Protein AF-A0A6J4CW86-F1 (afdb_monomer_lite)

pLDDT: mean 91.75, std 9.08, range [59.47, 98.69]

Sequence (230 aa):
MMAVFFLHNIPKWLTFYASFLNTRAIFRHWISWDAMSAPMGKTLQPAHYGILFYSKGELKGRFKEIRYPHKKDRKGTLLKDYGGKKQMLHPFGPLCSDVWSDIHRIRHAKKRDKHPCQLPPHLLERLILMSMEEGEVILDPFLGTGTTAIAAKRLQRNFIGFEKDWHYCQIAREKVDTEKFISKLGNVYVSFYLHEVITLREYDWPNLKDFFEIPQIIKDIDTQKIRLRG

Structure (mmCIF, N/CA/C/O backbone):
data_AF-A0A6J4CW86-F1
#
_entry.id   AF-A0A6J4CW86-F1
#
loop_
_atom_site.group_PDB
_atom_site.id
_atom_site.type_symbol
_atom_site.label_atom_id
_atom_site.label_alt_id
_atom_site.label_comp_id
_atom_site.label_asym_id
_atom_site.label_entity_id
_atom_site.label_seq_id
_atom_site.pdbx_PDB_ins_code
_atom_site.Cartn_x
_atom_site.Cartn_y
_atom_site.Cartn_z
_atom_site.occupancy
_atom_site.B_iso_or_equiv
_atom_site.auth_seq_id
_atom_site.auth_comp_id
_atom_site.auth_asym_id
_atom_site.auth_atom_id
_atom_site.pdbx_PDB_model_num
ATOM 1 N N . MET A 1 1 ? -4.212 10.040 -22.694 1.00 61.69 1 MET A N 1
ATOM 2 C CA . MET A 1 1 ? -4.620 8.895 -21.849 1.00 61.69 1 MET A CA 1
ATOM 3 C C . MET A 1 1 ? -3.952 9.045 -20.489 1.00 61.69 1 MET A C 1
ATOM 5 O O . MET A 1 1 ? -2.751 9.284 -20.454 1.00 61.69 1 MET A O 1
ATOM 9 N N . MET A 1 2 ? -4.728 9.008 -19.405 1.00 82.75 2 MET A N 1
ATOM 10 C CA . MET A 1 2 ? -4.226 9.183 -18.038 1.00 82.75 2 MET A CA 1
ATOM 11 C C . MET A 1 2 ? -3.738 7.840 -17.491 1.00 82.75 2 MET A C 1
ATOM 13 O O . MET A 1 2 ? -4.492 6.872 -17.525 1.00 82.75 2 MET A O 1
ATOM 17 N N . ALA A 1 3 ? -2.506 7.793 -16.986 1.00 90.00 3 ALA A N 1
ATOM 18 C CA . ALA A 1 3 ? -1.904 6.593 -16.404 1.00 90.00 3 ALA A CA 1
ATOM 19 C C . ALA A 1 3 ? -1.069 6.961 -15.174 1.00 90.00 3 ALA A C 1
ATOM 21 O O . ALA A 1 3 ? -0.468 8.035 -15.138 1.00 90.00 3 ALA A O 1
ATOM 22 N N . VAL A 1 4 ? -1.021 6.066 -14.191 1.00 94.31 4 VAL A N 1
ATOM 23 C CA . VAL A 1 4 ? -0.160 6.168 -13.006 1.00 94.31 4 VAL A CA 1
ATOM 24 C C . VAL A 1 4 ? 0.957 5.138 -13.100 1.00 94.31 4 VAL A C 1
ATOM 26 O O . VAL A 1 4 ? 0.781 4.079 -13.697 1.00 94.31 4 VAL A O 1
ATOM 29 N N . PHE A 1 5 ? 2.115 5.462 -12.541 1.00 93.06 5 PHE A N 1
ATOM 30 C CA . PHE A 1 5 ? 3.290 4.603 -12.583 1.00 93.06 5 PHE A CA 1
ATOM 31 C C . PHE A 1 5 ? 3.998 4.613 -11.233 1.00 93.06 5 PHE A C 1
ATOM 33 O O . PHE A 1 5 ? 4.217 5.682 -10.657 1.00 93.06 5 PHE A O 1
ATOM 40 N N . PHE A 1 6 ? 4.384 3.426 -10.770 1.00 97.56 6 PHE A N 1
ATOM 41 C CA . PHE A 1 6 ? 5.156 3.233 -9.550 1.00 97.56 6 PHE A CA 1
ATOM 42 C C . PHE A 1 6 ? 6.471 2.522 -9.866 1.00 97.56 6 PHE A C 1
ATOM 44 O O . PHE A 1 6 ? 6.471 1.504 -10.554 1.00 97.56 6 PHE A O 1
ATOM 51 N N . LEU A 1 7 ? 7.587 3.034 -9.343 1.00 97.62 7 LEU A N 1
ATOM 52 C CA . LEU A 1 7 ? 8.909 2.425 -9.504 1.00 97.62 7 LEU A CA 1
ATOM 53 C C . LEU A 1 7 ? 9.572 2.212 -8.147 1.00 97.62 7 LEU A C 1
ATOM 55 O O . LEU A 1 7 ? 9.961 3.174 -7.488 1.00 97.62 7 LEU A O 1
ATOM 59 N N . HIS A 1 8 ? 9.738 0.952 -7.759 1.00 96.06 8 HIS A N 1
ATOM 60 C CA . HIS A 1 8 ? 10.379 0.557 -6.509 1.00 96.06 8 HIS A CA 1
ATOM 61 C C . HIS A 1 8 ? 11.867 0.242 -6.719 1.00 96.06 8 HIS A C 1
ATOM 63 O O . HIS A 1 8 ? 12.213 -0.615 -7.533 1.00 96.06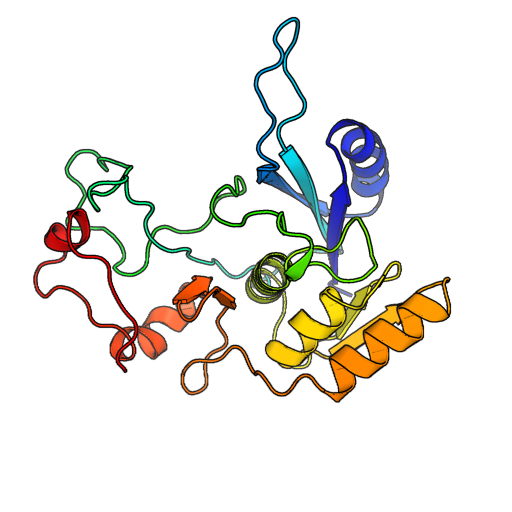 8 HIS A O 1
ATOM 69 N N . ASN A 1 9 ? 12.759 0.908 -5.979 1.00 95.25 9 ASN A N 1
ATOM 70 C CA . ASN A 1 9 ? 14.192 0.590 -5.968 1.00 95.25 9 ASN A CA 1
ATOM 71 C C . ASN A 1 9 ? 14.898 1.215 -4.749 1.00 95.25 9 ASN A C 1
ATOM 73 O O . ASN A 1 9 ? 14.296 1.948 -3.965 1.00 95.25 9 ASN A O 1
ATOM 77 N N . ILE A 1 10 ? 16.192 0.946 -4.572 1.00 93.69 10 ILE A N 1
ATOM 78 C CA . ILE A 1 10 ? 17.005 1.688 -3.603 1.00 93.69 10 ILE A CA 1
ATOM 79 C C . ILE A 1 10 ? 17.194 3.144 -4.065 1.00 93.69 10 ILE A C 1
ATOM 81 O O . ILE A 1 10 ? 17.323 3.386 -5.271 1.00 93.69 10 ILE A O 1
ATOM 85 N N . PRO A 1 11 ? 17.294 4.116 -3.135 1.00 94.38 11 PRO A N 1
ATOM 86 C CA . PRO A 1 11 ? 17.375 5.538 -3.474 1.00 94.38 11 PRO A CA 1
ATOM 87 C C . PRO A 1 11 ? 18.457 5.887 -4.497 1.00 94.38 11 PRO A C 1
ATOM 89 O O . PRO A 1 11 ? 18.210 6.685 -5.394 1.00 94.38 11 PRO A O 1
ATOM 92 N N . LYS A 1 12 ? 19.621 5.222 -4.424 1.00 93.38 12 LYS A N 1
ATOM 93 C CA . LYS A 1 12 ? 20.728 5.413 -5.371 1.00 93.38 12 LYS A CA 1
ATOM 94 C C . LYS A 1 12 ? 20.296 5.264 -6.831 1.00 93.38 12 LYS A C 1
ATOM 96 O O . LYS A 1 12 ? 20.750 6.039 -7.653 1.00 93.38 12 LYS A O 1
ATOM 101 N N . TRP A 1 13 ? 19.476 4.268 -7.168 1.00 96.38 13 TRP A N 1
ATOM 102 C CA . TRP A 1 13 ? 19.045 4.049 -8.554 1.00 96.38 13 TRP A CA 1
ATOM 103 C C . TRP A 1 13 ? 17.851 4.920 -8.928 1.00 96.38 13 TRP A C 1
ATOM 105 O O . TRP A 1 13 ? 17.734 5.363 -10.069 1.00 96.38 13 TRP A O 1
ATOM 115 N N . LEU A 1 14 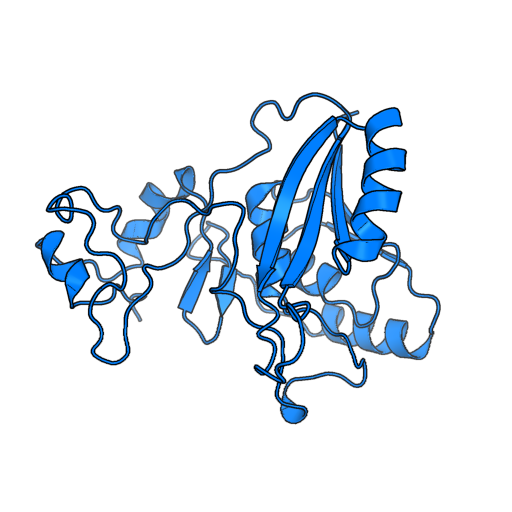? 16.989 5.216 -7.956 1.00 97.50 14 LEU A N 1
ATOM 116 C CA . LEU A 1 14 ? 15.830 6.074 -8.172 1.00 97.50 14 LEU A CA 1
ATOM 117 C C . LEU A 1 14 ? 16.208 7.495 -8.574 1.00 97.50 14 LEU A C 1
ATOM 119 O O . LEU A 1 14 ? 15.453 8.097 -9.322 1.00 97.50 14 LEU A O 1
ATOM 123 N N . THR A 1 15 ? 17.362 8.026 -8.161 1.00 97.12 15 THR A N 1
ATOM 124 C CA . THR A 1 15 ? 17.815 9.346 -8.635 1.00 97.12 15 THR A CA 1
ATOM 125 C C . THR A 1 15 ? 18.024 9.368 -10.152 1.00 97.12 15 THR A C 1
ATOM 127 O O . THR A 1 15 ? 17.577 10.300 -10.822 1.00 97.12 15 THR A O 1
ATOM 130 N N . PHE A 1 16 ? 18.622 8.315 -10.719 1.00 97.31 16 PHE A N 1
ATOM 131 C CA . PHE A 1 16 ? 18.805 8.182 -12.167 1.00 97.31 16 PHE A CA 1
ATOM 132 C C . PHE A 1 16 ? 17.463 8.027 -12.886 1.00 97.31 16 PHE A C 1
ATOM 134 O O . PHE A 1 16 ? 17.198 8.714 -13.874 1.00 97.31 16 PHE A O 1
ATOM 141 N N . TYR A 1 17 ? 16.590 7.159 -12.370 1.00 97.50 17 TYR A N 1
ATOM 142 C CA . TYR A 1 17 ? 15.285 6.931 -12.985 1.00 97.50 17 TYR A CA 1
ATOM 143 C C . TYR A 1 17 ? 14.360 8.144 -12.876 1.00 97.50 17 TYR A C 1
ATOM 145 O O . TYR A 1 17 ? 13.672 8.455 -13.842 1.00 97.50 17 TYR A O 1
ATOM 153 N N . ALA A 1 18 ? 14.371 8.864 -11.754 1.00 97.75 18 ALA A N 1
ATOM 154 C CA . ALA A 1 18 ? 13.605 10.094 -11.579 1.00 97.75 18 ALA A CA 1
ATOM 155 C C . ALA A 1 18 ? 14.043 11.166 -12.585 1.00 97.75 18 ALA A C 1
ATOM 157 O O . ALA A 1 18 ? 13.192 11.773 -13.228 1.00 97.75 18 ALA A O 1
ATOM 158 N N . SER A 1 19 ? 15.356 11.340 -12.792 1.00 97.62 19 SER A N 1
ATOM 159 C CA . SER A 1 19 ? 15.887 12.261 -13.808 1.00 97.62 19 SER A CA 1
ATOM 160 C C . SER A 1 19 ? 15.336 11.944 -15.203 1.00 97.62 19 SER A C 1
ATOM 162 O O . SER A 1 19 ? 14.807 12.819 -15.890 1.00 97.62 19 SER A O 1
ATOM 164 N N . PHE A 1 20 ? 15.346 10.665 -15.586 1.00 96.94 20 PHE A N 1
ATOM 165 C CA . PHE A 1 20 ? 14.758 10.223 -16.848 1.00 96.94 20 PHE A CA 1
ATOM 166 C C . PHE A 1 20 ? 13.235 10.437 -16.902 1.00 96.94 20 PHE A C 1
ATOM 168 O O . PHE A 1 20 ? 12.718 10.960 -17.891 1.00 96.94 20 PHE A O 1
ATOM 175 N N . LEU A 1 21 ? 12.501 10.059 -15.852 1.00 96.69 21 LEU A N 1
ATOM 176 C CA . LEU A 1 21 ? 11.037 10.142 -15.805 1.00 96.69 21 LEU A CA 1
ATOM 177 C C . LEU A 1 21 ? 10.521 11.582 -15.790 1.00 96.69 21 LEU A C 1
ATOM 179 O O . LEU A 1 21 ? 9.491 11.844 -16.407 1.00 96.69 21 LEU A O 1
ATOM 183 N N . ASN A 1 22 ? 11.253 12.520 -15.185 1.00 97.00 22 ASN A N 1
ATOM 184 C CA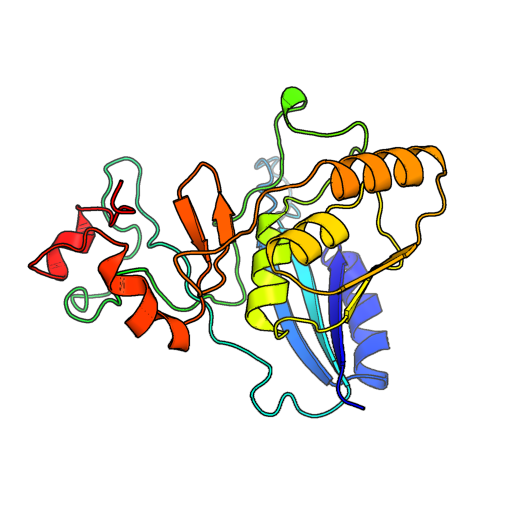 . ASN A 1 22 ? 10.906 13.946 -15.166 1.00 97.00 22 ASN A CA 1
ATOM 185 C C . ASN A 1 22 ? 10.773 14.549 -16.573 1.00 97.00 22 ASN A C 1
ATOM 187 O O . ASN A 1 22 ? 10.057 15.525 -16.759 1.00 97.00 22 ASN A O 1
ATOM 191 N N . THR A 1 23 ? 11.416 13.950 -17.578 1.00 96.62 23 THR A N 1
ATOM 192 C CA . THR A 1 23 ? 11.301 14.385 -18.983 1.00 96.62 23 THR A CA 1
ATOM 193 C C . THR A 1 23 ? 10.077 13.811 -19.713 1.00 96.62 23 THR A C 1
ATOM 195 O O . THR A 1 23 ? 9.821 14.169 -20.859 1.00 96.62 23 THR A O 1
ATOM 198 N N . ARG A 1 24 ? 9.341 12.874 -19.098 1.00 95.50 24 ARG A N 1
ATOM 199 C CA . ARG A 1 24 ? 8.322 12.032 -19.766 1.00 95.50 24 ARG A CA 1
ATOM 200 C C . ARG A 1 24 ? 6.995 11.928 -19.014 1.00 95.50 24 ARG A C 1
ATOM 202 O O . ARG A 1 24 ? 5.997 11.500 -19.600 1.00 95.50 24 ARG A O 1
ATOM 209 N N . ALA A 1 25 ? 6.985 12.248 -17.726 1.00 96.12 25 ALA A N 1
ATOM 210 C CA . ALA A 1 25 ? 5.841 12.117 -16.840 1.00 96.12 25 ALA A CA 1
ATOM 211 C C . ALA A 1 25 ? 5.906 13.159 -15.715 1.00 96.12 25 ALA A C 1
ATOM 213 O O . ALA A 1 25 ? 6.949 13.747 -15.441 1.00 96.12 25 ALA A O 1
ATOM 214 N N . ILE A 1 26 ? 4.775 13.362 -15.046 1.00 96.12 26 ILE A N 1
ATOM 215 C CA . ILE A 1 26 ? 4.633 14.321 -13.953 1.00 96.12 26 ILE A CA 1
ATOM 216 C C . ILE A 1 26 ? 4.967 13.607 -12.646 1.00 96.12 26 ILE A C 1
ATOM 218 O O . ILE A 1 26 ? 4.310 12.623 -12.295 1.00 96.12 26 ILE A O 1
ATOM 222 N N . PHE A 1 27 ? 5.990 14.090 -11.941 1.00 96.56 27 PHE A N 1
ATOM 223 C CA . PHE A 1 27 ? 6.333 13.614 -10.603 1.00 96.56 27 PHE A CA 1
ATOM 224 C C . PHE A 1 27 ? 5.195 13.918 -9.627 1.00 96.56 27 PHE A C 1
ATOM 226 O O . PHE A 1 27 ? 4.638 15.017 -9.643 1.00 96.56 27 PHE A O 1
ATOM 233 N N . ARG A 1 28 ? 4.850 12.946 -8.778 1.00 95.75 28 ARG A N 1
ATOM 234 C CA . ARG A 1 28 ? 3.809 13.099 -7.754 1.00 95.75 28 ARG A CA 1
ATOM 235 C C . ARG A 1 28 ? 4.399 12.973 -6.361 1.00 95.75 28 ARG A C 1
ATOM 237 O O . ARG A 1 28 ? 4.355 13.934 -5.605 1.00 95.75 28 ARG A O 1
ATOM 244 N N . HIS A 1 29 ? 4.982 11.820 -6.045 1.00 96.88 29 HIS A N 1
ATOM 245 C CA . HIS A 1 29 ? 5.556 11.567 -4.726 1.00 96.88 29 HIS A CA 1
ATOM 246 C C . HIS A 1 29 ? 6.802 10.689 -4.807 1.00 96.88 29 HIS A C 1
ATOM 248 O O . HIS A 1 29 ? 6.932 9.833 -5.685 1.00 96.88 29 HIS A O 1
ATOM 254 N N . TRP A 1 30 ? 7.690 10.868 -3.834 1.00 98.00 30 TRP A N 1
ATOM 255 C CA . TRP A 1 30 ? 8.735 9.908 -3.512 1.00 98.00 30 TRP A CA 1
ATOM 256 C C . TRP A 1 30 ? 8.353 9.244 -2.198 1.00 98.00 30 TRP A C 1
ATOM 258 O O . TRP A 1 30 ? 8.527 9.824 -1.131 1.00 98.00 30 TRP A O 1
ATOM 268 N N . ILE A 1 31 ? 7.842 8.020 -2.266 1.00 98.19 31 ILE A N 1
ATOM 269 C CA . ILE A 1 31 ? 7.434 7.293 -1.068 1.00 98.19 31 ILE A CA 1
ATOM 270 C C . ILE A 1 31 ? 8.659 6.585 -0.488 1.00 98.19 31 ILE A C 1
ATOM 272 O O . ILE A 1 31 ? 9.285 5.772 -1.164 1.00 98.19 31 ILE A O 1
ATOM 276 N N . SER A 1 32 ? 9.007 6.882 0.758 1.00 97.19 32 SER A N 1
ATOM 277 C CA . SER A 1 32 ? 10.048 6.188 1.514 1.00 97.19 32 SER A CA 1
ATOM 278 C C . SER A 1 32 ? 9.444 4.999 2.255 1.00 97.19 32 SER A C 1
ATOM 280 O O . SER A 1 32 ? 8.597 5.172 3.129 1.00 97.19 32 SER A O 1
ATOM 282 N N . TRP A 1 33 ? 9.873 3.787 1.909 1.00 96.31 33 TRP A N 1
ATOM 283 C CA . TRP A 1 33 ? 9.409 2.550 2.527 1.00 96.31 33 TRP A CA 1
ATOM 284 C C . TRP A 1 33 ? 10.510 1.918 3.379 1.00 96.31 33 TRP A C 1
ATOM 286 O O . TRP A 1 33 ? 11.537 1.460 2.867 1.00 96.31 33 TRP A O 1
ATOM 296 N N . ASP A 1 34 ? 10.285 1.898 4.691 1.00 92.38 34 ASP A N 1
ATOM 297 C CA . ASP A 1 34 ? 11.247 1.426 5.680 1.00 92.38 34 ASP A CA 1
ATOM 298 C C . ASP A 1 34 ? 11.627 -0.046 5.454 1.00 92.38 34 ASP A C 1
ATOM 300 O O . ASP A 1 34 ? 10.805 -0.968 5.452 1.00 92.38 34 ASP A O 1
ATOM 304 N N . ALA A 1 35 ? 12.926 -0.263 5.281 1.00 83.19 35 ALA A N 1
ATOM 305 C CA . ALA A 1 35 ? 13.528 -1.569 5.098 1.00 83.19 35 ALA A CA 1
ATOM 306 C C . ALA A 1 35 ? 14.080 -2.128 6.420 1.00 83.19 35 ALA A C 1
ATOM 308 O O . ALA A 1 35 ? 14.385 -3.328 6.465 1.00 83.19 35 ALA A O 1
ATOM 309 N N . MET A 1 36 ? 14.167 -1.306 7.477 1.00 71.69 36 MET A N 1
ATOM 310 C CA . MET A 1 36 ? 14.771 -1.594 8.779 1.00 71.69 36 MET A CA 1
ATOM 311 C C . MET A 1 36 ? 16.189 -2.173 8.643 1.00 71.69 36 MET A C 1
ATOM 313 O O . MET A 1 36 ? 16.372 -3.395 8.596 1.00 71.69 36 MET A O 1
ATOM 317 N N . SER A 1 37 ? 17.199 -1.304 8.580 1.00 68.88 37 SER A N 1
ATOM 318 C CA . SER A 1 37 ? 18.619 -1.687 8.600 1.00 68.88 37 SER A CA 1
ATOM 319 C C . SER A 1 37 ? 19.148 -1.841 10.029 1.00 68.88 37 SER A C 1
ATOM 321 O O . SER A 1 37 ? 18.806 -1.047 10.904 1.00 68.88 37 SER A O 1
ATOM 323 N N . ALA A 1 38 ? 20.032 -2.816 10.264 1.00 66.81 38 ALA A N 1
ATOM 324 C CA . ALA A 1 38 ? 20.768 -2.903 11.524 1.00 66.81 38 ALA A CA 1
ATOM 325 C C . ALA A 1 38 ? 21.790 -1.749 11.631 1.00 66.81 38 ALA A C 1
ATOM 327 O O . ALA A 1 38 ? 22.435 -1.416 10.631 1.00 66.81 38 ALA A O 1
ATOM 328 N N . PRO A 1 39 ? 21.971 -1.136 12.813 1.00 69.44 39 PRO A N 1
ATOM 329 C CA . PRO A 1 39 ? 22.950 -0.071 12.996 1.00 69.44 39 PRO A CA 1
ATOM 330 C C . PRO A 1 39 ? 24.368 -0.663 13.034 1.00 69.44 39 PRO A C 1
ATOM 332 O O . PRO A 1 39 ? 24.843 -1.095 14.077 1.00 69.44 39 PRO A O 1
ATOM 335 N N . MET A 1 40 ? 25.051 -0.701 11.887 1.00 75.31 40 MET A N 1
ATOM 336 C CA . MET A 1 40 ? 26.414 -1.257 11.764 1.00 75.31 40 MET A CA 1
ATOM 337 C C . MET A 1 40 ? 27.534 -0.209 11.951 1.00 75.31 40 MET A C 1
ATOM 339 O O . MET A 1 40 ? 28.715 -0.540 11.860 1.00 75.31 40 MET A O 1
ATOM 343 N N . GLY A 1 41 ? 27.179 1.053 12.227 1.00 74.88 41 GLY A N 1
ATOM 344 C CA . GLY A 1 41 ? 28.120 2.164 12.415 1.00 74.88 41 GLY A CA 1
ATOM 345 C C . GLY A 1 41 ? 28.799 2.645 11.122 1.00 74.88 41 GLY A C 1
ATOM 346 O O . GLY A 1 41 ? 28.447 2.230 10.017 1.00 74.88 41 GLY A O 1
ATOM 347 N N . LYS A 1 42 ? 29.786 3.540 11.273 1.00 79.00 42 LYS A N 1
ATOM 348 C CA . LYS A 1 42 ? 30.687 4.098 10.234 1.00 79.00 42 LYS A CA 1
ATOM 349 C C . LYS A 1 42 ? 30.084 5.075 9.212 1.00 79.00 42 LYS A C 1
ATOM 351 O O . LYS A 1 42 ? 30.806 5.947 8.746 1.00 79.00 42 LYS A O 1
ATOM 356 N N . THR A 1 43 ? 28.805 4.963 8.862 1.00 83.44 43 THR A N 1
ATOM 357 C CA . THR A 1 43 ? 28.093 5.910 7.979 1.00 83.44 43 THR A CA 1
ATOM 358 C C . THR A 1 43 ? 26.573 5.746 8.111 1.00 83.44 43 THR A C 1
ATOM 360 O O . THR A 1 43 ? 26.106 4.798 8.752 1.00 83.44 43 THR A O 1
ATOM 363 N N . LEU A 1 44 ? 25.795 6.644 7.493 1.00 82.94 44 LEU A N 1
ATOM 364 C CA . LEU A 1 44 ? 24.352 6.469 7.324 1.00 82.94 44 LEU A CA 1
ATOM 365 C C . LEU A 1 44 ? 24.087 5.243 6.444 1.00 82.94 44 LEU A C 1
ATOM 367 O O . LEU A 1 44 ? 24.412 5.219 5.258 1.00 82.94 44 LEU A O 1
ATOM 371 N N . GLN A 1 45 ? 23.495 4.213 7.040 1.00 81.94 45 GLN A N 1
ATOM 372 C CA . GLN A 1 45 ? 23.159 2.983 6.334 1.00 81.94 45 GLN A CA 1
ATOM 373 C C . GLN A 1 45 ? 21.870 3.172 5.519 1.00 81.94 45 GLN A C 1
ATOM 375 O O . GLN A 1 45 ? 20.917 3.775 6.025 1.00 81.94 45 GLN A O 1
ATOM 380 N N . PRO A 1 46 ? 21.785 2.641 4.284 1.00 82.12 46 PRO A N 1
ATOM 381 C CA . PRO A 1 46 ? 20.532 2.600 3.541 1.00 82.12 46 PRO A CA 1
ATOM 382 C C . PRO A 1 46 ? 19.460 1.829 4.323 1.00 82.12 46 PRO A C 1
ATOM 384 O O . PRO A 1 46 ? 19.499 0.603 4.428 1.00 82.12 46 PRO A O 1
ATOM 387 N N . ALA A 1 47 ? 18.501 2.567 4.877 1.00 88.19 47 ALA A N 1
ATOM 388 C CA . ALA A 1 47 ? 17.465 2.032 5.758 1.00 88.19 47 ALA A CA 1
ATOM 389 C C . ALA A 1 47 ? 16.088 1.913 5.088 1.00 88.19 47 ALA A C 1
ATOM 391 O O . ALA A 1 47 ? 15.149 1.446 5.721 1.00 88.19 47 ALA A O 1
ATOM 392 N N . HIS A 1 48 ? 15.945 2.317 3.824 1.00 92.81 48 HIS A N 1
ATOM 393 C CA . HIS A 1 48 ? 14.668 2.316 3.111 1.00 92.81 48 HIS A CA 1
ATOM 394 C C . HIS A 1 48 ? 14.844 2.035 1.614 1.00 92.81 48 HIS A C 1
ATOM 396 O O . HIS A 1 48 ? 15.916 2.251 1.041 1.00 92.81 48 HIS A O 1
ATOM 402 N N . TYR A 1 49 ? 13.763 1.582 0.987 1.00 94.69 49 TYR A N 1
ATOM 403 C CA . TYR A 1 49 ? 13.573 1.675 -0.459 1.00 94.69 49 TYR A CA 1
ATOM 404 C C . TYR A 1 49 ? 12.751 2.920 -0.768 1.00 94.69 49 TYR A C 1
ATOM 406 O O . TYR A 1 49 ? 11.983 3.385 0.072 1.00 94.69 49 TYR A O 1
ATOM 414 N N . GLY A 1 50 ? 12.893 3.451 -1.975 1.00 96.75 50 GLY A N 1
ATOM 415 C CA . GLY A 1 50 ? 11.938 4.418 -2.491 1.00 96.75 50 GLY A CA 1
ATOM 416 C C . GLY A 1 50 ? 10.932 3.750 -3.425 1.00 96.75 50 GLY A C 1
ATOM 417 O O . GLY A 1 50 ? 11.226 2.737 -4.067 1.00 96.75 50 GLY A O 1
ATOM 418 N N . ILE A 1 51 ? 9.753 4.349 -3.516 1.00 98.19 51 ILE A N 1
ATOM 419 C CA . ILE A 1 51 ? 8.763 4.084 -4.552 1.00 98.19 51 ILE A CA 1
ATOM 420 C C . ILE A 1 51 ? 8.454 5.431 -5.196 1.00 98.19 51 ILE A C 1
ATOM 422 O O . ILE A 1 51 ? 7.804 6.288 -4.596 1.00 98.19 51 ILE A O 1
ATOM 426 N N . LEU A 1 52 ? 8.959 5.642 -6.408 1.00 98.44 52 LEU A N 1
ATOM 427 C CA . LEU A 1 52 ? 8.610 6.823 -7.188 1.00 98.44 52 LEU A CA 1
ATOM 428 C C . LEU A 1 52 ? 7.182 6.680 -7.689 1.00 98.44 52 LEU A C 1
ATOM 430 O O . LEU A 1 52 ? 6.857 5.661 -8.291 1.00 98.44 52 LEU A O 1
ATOM 434 N N . PHE A 1 53 ? 6.368 7.709 -7.495 1.00 97.62 53 PHE A N 1
ATOM 435 C CA . PHE A 1 53 ? 5.021 7.799 -8.032 1.00 97.62 53 PHE A CA 1
ATOM 436 C C . PHE A 1 53 ? 4.962 8.925 -9.068 1.00 97.62 53 PHE A C 1
ATOM 438 O O . PHE A 1 53 ? 5.200 10.093 -8.754 1.00 97.62 53 PHE A O 1
ATOM 445 N N . TYR A 1 54 ? 4.639 8.556 -10.305 1.00 97.44 54 TYR A N 1
ATOM 446 C CA . TYR A 1 54 ? 4.467 9.459 -11.440 1.00 97.44 54 TYR A CA 1
ATOM 447 C C . TYR A 1 54 ? 3.091 9.279 -12.079 1.00 97.44 54 TYR A C 1
ATOM 449 O O . TYR A 1 54 ? 2.439 8.242 -11.928 1.00 97.44 54 TYR A O 1
ATOM 457 N N . SER A 1 55 ? 2.673 10.264 -12.871 1.00 96.69 55 SER A N 1
ATOM 458 C CA . SER A 1 55 ? 1.517 10.125 -13.754 1.00 96.69 55 SER A CA 1
ATOM 459 C C . SER A 1 55 ? 1.759 10.713 -15.142 1.00 96.69 55 SER A C 1
ATOM 461 O O . SER A 1 55 ? 2.515 11.668 -15.322 1.00 96.69 55 SER A O 1
ATOM 463 N N . LYS A 1 56 ? 1.067 10.169 -16.145 1.00 94.31 56 LYS A N 1
ATOM 464 C CA . LYS A 1 56 ? 0.855 10.846 -17.427 1.00 94.31 56 LYS A CA 1
ATOM 465 C C . LYS A 1 56 ? -0.436 11.652 -17.345 1.00 94.31 56 LYS A C 1
ATOM 467 O O . LYS A 1 56 ? -1.515 11.074 -17.230 1.00 94.31 56 LYS A O 1
ATOM 472 N N . GLY A 1 57 ? -0.310 12.975 -17.417 1.00 90.00 57 GLY A N 1
ATOM 473 C CA . GLY A 1 57 ? -1.421 13.912 -17.250 1.00 90.00 57 GLY A CA 1
ATOM 474 C C . GLY A 1 57 ? -1.818 14.140 -15.789 1.00 90.00 57 GLY A C 1
ATOM 475 O O . GLY A 1 57 ? -1.224 13.576 -14.862 1.00 90.00 57 GLY A O 1
ATOM 476 N N . GLU A 1 58 ? -2.817 15.001 -15.594 1.00 87.88 58 GLU A N 1
ATOM 477 C CA . GLU A 1 58 ? -3.330 15.347 -14.268 1.00 87.88 58 GLU A CA 1
ATOM 478 C C . GLU A 1 58 ? -4.097 14.213 -13.602 1.00 87.88 58 GLU A C 1
ATOM 480 O O . GLU A 1 58 ? -4.824 13.481 -14.266 1.00 87.88 58 GLU A O 1
ATOM 485 N N . LEU A 1 59 ? -3.963 14.101 -12.276 1.00 84.94 59 LEU A N 1
ATOM 486 C CA . LEU A 1 59 ? -4.569 13.010 -11.514 1.00 84.94 59 LEU A CA 1
ATOM 487 C C . LEU A 1 59 ? -6.093 13.122 -11.381 1.00 84.94 59 LEU A C 1
ATOM 489 O O . LEU A 1 59 ? -6.699 12.107 -11.083 1.00 84.94 59 LEU A O 1
ATOM 493 N N . LYS A 1 60 ? -6.716 14.296 -11.584 1.00 80.56 60 LYS A N 1
ATOM 494 C CA . LYS A 1 60 ? -8.185 14.528 -11.608 1.00 80.56 60 LYS A CA 1
ATOM 495 C C . LYS A 1 60 ? -9.019 13.578 -10.711 1.00 80.56 60 LYS A C 1
ATOM 497 O O . LYS A 1 60 ? -9.923 12.904 -11.193 1.00 80.56 60 LYS A O 1
ATOM 502 N N . GLY A 1 61 ? -8.701 13.487 -9.416 1.00 79.50 61 GLY A N 1
ATOM 503 C CA . GLY A 1 61 ? -9.448 12.648 -8.458 1.00 79.50 61 GLY A CA 1
ATOM 504 C C . GLY A 1 61 ? -9.148 11.138 -8.483 1.00 79.50 61 GLY A C 1
ATOM 505 O O . GLY A 1 61 ? -9.826 10.372 -7.795 1.00 79.50 61 GLY A O 1
ATOM 506 N N . ARG A 1 62 ? -8.136 10.687 -9.238 1.00 85.75 62 ARG A N 1
ATOM 507 C CA . ARG A 1 62 ? -7.608 9.310 -9.189 1.00 85.75 62 ARG A CA 1
ATOM 508 C C . ARG A 1 62 ? -6.869 9.006 -7.900 1.00 85.75 62 ARG A C 1
ATOM 510 O O . ARG A 1 62 ? -6.939 7.880 -7.426 1.00 85.75 62 ARG A O 1
ATOM 517 N N . PHE A 1 63 ? -6.139 9.983 -7.365 1.00 93.38 63 PHE A N 1
ATOM 518 C CA . PHE A 1 63 ? -5.507 9.807 -6.068 1.00 93.38 63 PHE A CA 1
ATOM 519 C C . PHE A 1 63 ? -6.589 9.749 -4.999 1.00 93.38 63 PHE A C 1
ATOM 521 O O . PHE A 1 63 ? -7.385 10.681 -4.872 1.00 93.38 63 PHE A O 1
ATOM 528 N N . LYS A 1 64 ? -6.616 8.651 -4.253 1.00 95.88 64 LYS A N 1
ATOM 529 C CA . LYS A 1 64 ? -7.503 8.468 -3.114 1.00 95.88 64 LYS A CA 1
ATOM 530 C C . LYS A 1 64 ? -6.687 8.611 -1.852 1.00 95.88 64 LYS A C 1
ATOM 532 O O . LYS A 1 64 ? -5.706 7.895 -1.655 1.00 95.88 64 LYS A O 1
ATOM 537 N N . GLU A 1 65 ? -7.118 9.520 -0.993 1.00 97.38 65 GLU A N 1
ATOM 538 C CA . GLU A 1 65 ? -6.585 9.603 0.354 1.00 97.38 65 GLU A CA 1
ATOM 539 C C . GLU A 1 65 ? -6.822 8.272 1.064 1.00 97.38 65 GLU A C 1
ATOM 541 O O . GLU A 1 65 ? -7.933 7.739 1.079 1.00 97.38 65 GLU A O 1
ATOM 546 N N . ILE A 1 66 ? -5.755 7.717 1.624 1.00 98.19 66 ILE A N 1
ATOM 547 C CA . ILE A 1 66 ? -5.775 6.445 2.337 1.00 98.19 66 ILE A CA 1
ATOM 548 C C . ILE A 1 66 ? -5.385 6.666 3.791 1.00 98.19 66 ILE A C 1
ATOM 550 O O . ILE A 1 66 ? -4.553 7.519 4.102 1.00 98.19 66 ILE A O 1
ATOM 554 N N . ARG A 1 67 ? -5.957 5.870 4.690 1.00 98.19 67 ARG A N 1
ATOM 555 C CA . ARG A 1 67 ? -5.597 5.833 6.109 1.00 98.19 67 ARG A CA 1
ATOM 556 C C . ARG A 1 67 ? -4.918 4.525 6.462 1.00 98.19 67 ARG A C 1
ATOM 558 O O . ARG A 1 67 ? -5.129 3.506 5.806 1.00 98.19 67 ARG A O 1
ATOM 565 N N . TYR A 1 68 ? -4.147 4.556 7.540 1.00 96.94 68 TYR A N 1
ATOM 566 C CA . TYR A 1 68 ? -3.554 3.376 8.163 1.00 96.94 68 TYR A CA 1
ATOM 567 C C . TYR A 1 68 ? -3.797 3.415 9.677 1.00 96.94 68 TYR A C 1
ATOM 569 O O . TYR A 1 68 ? -3.974 4.510 10.220 1.00 96.94 68 TYR A O 1
ATOM 577 N N . PRO A 1 69 ? -3.798 2.260 10.368 1.00 95.44 69 PRO A N 1
ATOM 578 C CA . PRO A 1 69 ? -4.060 2.200 11.794 1.00 95.44 69 PRO A CA 1
ATOM 579 C C . PRO A 1 69 ? -3.149 3.108 12.613 1.00 95.44 69 PRO A C 1
ATOM 581 O O . PRO A 1 69 ? -1.949 3.242 12.351 1.00 95.44 69 PRO A O 1
ATOM 584 N N . HIS A 1 70 ? -3.707 3.685 13.670 1.00 94.19 70 HIS A N 1
ATOM 585 C CA . HIS A 1 70 ? -2.918 4.379 14.672 1.00 94.19 70 HIS A CA 1
ATOM 586 C C . HIS A 1 70 ? -1.758 3.517 15.201 1.00 94.19 70 HIS A C 1
ATOM 588 O O . HIS A 1 70 ? -1.955 2.417 15.717 1.00 94.19 70 HIS A O 1
ATOM 594 N N . LYS A 1 71 ? -0.537 4.059 15.132 1.00 92.56 71 LYS A N 1
ATOM 595 C CA . LYS A 1 71 ? 0.638 3.425 15.736 1.00 92.56 71 LYS A CA 1
ATOM 596 C C . LYS A 1 71 ? 0.574 3.528 17.249 1.00 92.56 71 LYS A C 1
ATOM 598 O O . LYS A 1 71 ? 0.366 4.616 17.790 1.00 92.56 71 LYS A O 1
ATOM 603 N N . LYS A 1 72 ? 0.828 2.402 17.901 1.00 91.12 72 LYS A N 1
ATOM 604 C CA . LYS A 1 72 ? 0.877 2.275 19.352 1.00 91.12 72 LYS A CA 1
ATOM 605 C C . LYS A 1 72 ? 2.236 1.744 19.796 1.00 91.12 72 LYS A C 1
ATOM 607 O O . LYS A 1 72 ? 2.933 1.086 19.022 1.00 91.12 72 LYS A O 1
ATOM 612 N N . ASP A 1 73 ? 2.619 2.079 21.018 1.00 91.50 73 ASP A N 1
ATOM 613 C CA . ASP A 1 73 ? 3.799 1.538 21.676 1.00 91.50 73 ASP A CA 1
ATOM 614 C C . ASP A 1 73 ? 3.551 0.103 22.186 1.00 91.50 73 ASP A C 1
ATOM 616 O O . ASP A 1 73 ? 2.495 -0.496 21.973 1.00 91.50 73 ASP A O 1
ATOM 620 N N . ARG A 1 74 ? 4.538 -0.464 22.890 1.00 89.56 74 ARG A N 1
ATOM 621 C CA . ARG A 1 74 ? 4.432 -1.817 23.465 1.00 89.56 74 ARG A CA 1
ATOM 622 C C . ARG A 1 74 ? 3.387 -1.935 24.580 1.00 89.56 74 ARG A C 1
ATOM 624 O O . ARG A 1 74 ? 2.994 -3.051 24.898 1.00 89.56 74 ARG A O 1
ATOM 631 N N . LYS A 1 75 ? 2.976 -0.819 25.186 1.00 89.69 75 LYS A N 1
ATOM 632 C CA . LYS A 1 75 ? 1.960 -0.764 26.245 1.00 89.69 75 LYS A CA 1
ATOM 633 C C . LYS A 1 75 ? 0.552 -0.539 25.681 1.00 89.69 75 LYS A C 1
ATOM 635 O O . LYS A 1 75 ? -0.411 -0.613 26.434 1.00 89.69 75 LYS A O 1
ATOM 640 N N . GLY A 1 76 ? 0.426 -0.302 24.372 1.00 88.44 76 GLY A N 1
ATOM 641 C CA . GLY A 1 76 ? -0.849 -0.061 23.697 1.00 88.44 76 GLY A CA 1
ATOM 642 C C . GLY A 1 76 ? -1.259 1.413 23.634 1.00 88.44 76 GLY A C 1
ATOM 643 O O . GLY A 1 76 ? -2.350 1.707 23.140 1.00 88.44 76 GLY A O 1
ATOM 644 N N . THR A 1 77 ? -0.399 2.336 24.067 1.00 91.75 77 THR A N 1
ATOM 645 C CA . THR A 1 77 ? -0.652 3.784 24.012 1.00 91.75 77 THR A CA 1
ATOM 646 C C . THR A 1 77 ? -0.257 4.343 22.650 1.00 91.75 77 THR A C 1
ATOM 648 O O . THR A 1 77 ? 0.681 3.838 22.030 1.00 91.75 77 THR A O 1
ATOM 651 N N . LEU A 1 78 ? -0.939 5.377 22.148 1.00 91.94 78 LEU A N 1
ATOM 652 C CA . LEU A 1 78 ? -0.554 6.016 20.888 1.00 91.94 78 LEU A CA 1
ATOM 653 C C . LEU A 1 78 ? 0.890 6.514 20.935 1.00 91.94 78 LEU A C 1
ATOM 655 O O . LEU A 1 78 ? 1.310 7.196 21.864 1.00 91.94 78 LEU A O 1
ATOM 659 N N . LEU A 1 79 ? 1.637 6.223 19.870 1.00 90.56 79 LEU A N 1
ATOM 660 C CA . LEU A 1 79 ? 3.026 6.661 19.739 1.00 90.56 79 LEU A CA 1
ATOM 661 C C . LEU A 1 79 ? 3.138 8.186 19.565 1.00 90.56 79 LEU A C 1
ATOM 663 O O . LEU A 1 79 ? 4.161 8.780 19.889 1.00 90.56 79 LEU A O 1
ATOM 667 N N . LYS A 1 80 ? 2.098 8.820 19.010 1.00 86.62 80 LYS A N 1
ATOM 668 C CA . LYS A 1 80 ? 2.020 10.272 18.816 1.00 86.62 80 LYS A CA 1
ATOM 669 C C . LYS A 1 80 ? 1.129 10.889 19.890 1.00 86.62 80 LYS A C 1
ATOM 671 O O . LYS A 1 80 ? 0.004 10.441 20.082 1.00 86.62 80 LYS A O 1
ATOM 676 N N . ASP A 1 81 ? 1.603 11.967 20.506 1.00 83.25 81 ASP A N 1
ATOM 677 C CA . ASP A 1 81 ? 0.874 12.689 21.556 1.00 83.25 81 ASP A CA 1
ATOM 678 C C . ASP A 1 81 ? -0.263 13.586 21.011 1.00 83.25 81 ASP A C 1
ATOM 680 O O . ASP A 1 81 ? -1.246 13.872 21.690 1.00 83.25 81 ASP A O 1
ATOM 684 N N . TYR A 1 82 ? -0.176 14.007 19.744 1.00 84.75 82 TYR A N 1
ATOM 685 C CA . TYR A 1 82 ? -1.135 14.914 19.084 1.00 84.75 82 TYR A CA 1
ATOM 686 C C . TYR A 1 82 ? -1.392 16.247 19.822 1.00 84.75 82 TYR A C 1
ATOM 688 O O . TYR A 1 82 ? -2.329 16.960 19.466 1.00 84.75 82 TYR A O 1
ATOM 696 N N . GLY A 1 83 ? -0.571 16.617 20.813 1.00 84.12 83 GLY A N 1
ATOM 697 C CA . GLY A 1 83 ? -0.598 17.928 21.469 1.00 84.12 83 GLY A CA 1
ATOM 698 C C . GLY A 1 83 ? -1.971 18.299 22.034 1.00 84.12 83 GLY A C 1
ATOM 699 O O . GLY A 1 83 ? -2.477 19.384 21.762 1.00 84.12 83 GLY A O 1
ATOM 700 N N . GLY A 1 84 ? -2.631 17.361 22.720 1.00 82.75 84 GLY A N 1
ATOM 701 C CA . GLY A 1 84 ? -3.965 17.570 23.300 1.00 82.75 84 GLY A CA 1
ATOM 702 C C . GLY A 1 84 ? -5.136 17.475 22.311 1.00 82.75 84 GLY A C 1
ATOM 703 O O . GLY A 1 84 ? -6.291 17.466 22.730 1.00 82.75 84 GLY A O 1
ATOM 704 N N . LYS A 1 85 ? -4.879 17.305 21.008 1.00 86.25 85 LYS A N 1
ATOM 705 C CA . LYS A 1 85 ? -5.915 17.186 19.961 1.00 86.25 85 LYS A CA 1
ATOM 706 C C . LYS A 1 85 ? -6.459 15.763 19.784 1.00 86.25 85 LYS A C 1
ATOM 708 O O . LYS A 1 85 ? -7.048 15.455 18.752 1.00 86.25 85 LYS A O 1
ATOM 713 N N . LYS A 1 86 ? -6.293 14.891 20.788 1.00 86.44 86 LYS A N 1
ATOM 714 C CA . LYS A 1 86 ? -6.715 13.478 20.723 1.00 86.44 86 LYS A CA 1
ATOM 715 C C . LYS A 1 86 ? -8.221 13.310 20.460 1.00 86.44 86 LYS A C 1
ATOM 717 O O . LYS A 1 86 ? -8.624 12.352 19.820 1.00 86.44 86 LYS A O 1
ATOM 722 N N . GLN A 1 87 ? -9.031 14.283 20.881 1.00 87.00 87 GLN A N 1
ATOM 723 C CA . GLN A 1 87 ? -10.484 14.328 20.657 1.00 87.00 87 GLN A CA 1
ATOM 724 C C . GLN A 1 87 ? -10.869 14.431 19.165 1.00 87.00 87 GLN A C 1
ATOM 726 O O . GLN A 1 87 ? -11.975 14.065 18.791 1.00 87.00 87 GLN A O 1
ATOM 731 N N . MET A 1 88 ? -9.974 14.959 18.319 1.00 89.25 88 MET A N 1
ATOM 732 C CA . MET A 1 88 ? -10.209 15.182 16.883 1.00 89.25 88 MET A CA 1
ATOM 733 C C . MET A 1 88 ? -9.614 14.070 16.012 1.00 89.25 88 MET A C 1
ATOM 735 O O . MET A 1 88 ? -9.517 14.214 14.792 1.00 89.25 88 MET A O 1
ATOM 739 N N . LEU A 1 89 ? -9.138 12.985 16.626 1.00 91.81 89 LEU A N 1
ATOM 740 C CA . LEU A 1 89 ? -8.549 11.889 15.876 1.00 91.81 89 LEU A CA 1
ATOM 741 C C . LEU A 1 89 ? -9.623 11.130 15.116 1.00 91.81 89 LEU A C 1
ATOM 743 O O . LEU A 1 89 ? -10.680 10.792 15.642 1.00 91.81 89 LEU A O 1
ATOM 747 N N . HIS A 1 90 ? -9.300 10.824 13.867 1.00 94.69 90 HIS A N 1
ATOM 748 C CA . HIS A 1 90 ? -10.097 9.900 13.092 1.00 94.69 90 HIS A CA 1
ATOM 749 C C . HIS A 1 90 ? -9.994 8.498 13.713 1.00 94.69 90 HIS A C 1
ATOM 751 O O . HIS A 1 90 ? -8.866 8.034 13.898 1.00 94.69 90 HIS A O 1
ATOM 757 N N . PRO A 1 91 ? -11.106 7.778 13.959 1.00 94.31 91 PRO A N 1
ATOM 758 C CA . PRO A 1 91 ? -11.068 6.559 14.760 1.00 94.31 91 PRO A CA 1
ATOM 759 C C . PRO A 1 91 ? -10.126 5.469 14.246 1.00 94.31 91 PRO A C 1
ATOM 761 O O . PRO A 1 91 ? -9.467 4.777 15.021 1.00 94.31 91 PRO A O 1
ATOM 764 N N . PHE A 1 92 ? -10.040 5.332 12.922 1.00 95.81 92 PHE A N 1
ATOM 765 C CA . PHE A 1 92 ? -9.152 4.362 12.290 1.00 95.81 92 PHE A CA 1
ATOM 766 C C . PHE A 1 92 ? -7.668 4.727 12.392 1.00 95.81 92 PHE A C 1
ATOM 768 O O . PHE A 1 92 ? -6.823 3.856 12.592 1.00 95.81 92 PHE A O 1
ATOM 775 N N . GLY A 1 93 ? -7.333 6.007 12.263 1.00 95.31 93 GLY A N 1
ATOM 776 C CA . GLY A 1 93 ? -5.954 6.443 12.104 1.00 95.31 93 GLY A CA 1
ATOM 777 C C . GLY A 1 93 ? -5.788 7.656 11.195 1.00 95.31 93 GLY A C 1
ATOM 778 O O . GLY A 1 93 ? -6.748 8.121 10.576 1.00 95.31 93 GLY A O 1
ATOM 779 N N . PRO A 1 94 ? -4.572 8.217 11.117 1.00 95.31 94 PRO A N 1
ATOM 780 C CA . PRO A 1 94 ? -4.295 9.387 10.296 1.00 95.31 94 PRO A CA 1
ATOM 781 C C . PRO A 1 94 ? -4.316 9.048 8.799 1.00 95.31 94 PRO A C 1
ATOM 783 O O . PRO A 1 94 ? -4.211 7.886 8.400 1.00 95.31 94 PRO A O 1
ATOM 786 N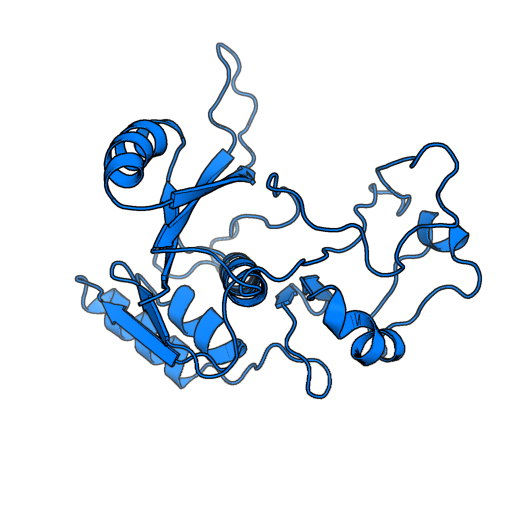 N . LEU A 1 95 ? -4.391 10.090 7.969 1.00 97.12 95 LEU A N 1
ATOM 787 C CA . LEU A 1 95 ? -4.067 9.973 6.550 1.00 97.12 95 LEU A CA 1
ATOM 788 C C . LEU A 1 95 ? -2.611 9.505 6.387 1.00 97.12 95 LEU A C 1
ATOM 790 O O . LEU A 1 95 ? -1.729 9.847 7.185 1.00 97.12 95 LEU A O 1
ATOM 794 N N . CYS A 1 96 ? -2.369 8.684 5.371 1.00 96.69 96 CYS A N 1
ATOM 795 C CA . CYS A 1 96 ? -1.052 8.156 5.052 1.00 96.69 96 CYS A CA 1
ATOM 796 C C . CYS A 1 96 ? -0.166 9.267 4.470 1.00 96.69 96 CYS A C 1
ATOM 798 O O . CYS A 1 96 ? -0.594 9.997 3.581 1.00 96.69 96 CYS A O 1
ATOM 800 N N . SER A 1 97 ? 1.066 9.390 4.968 1.00 95.88 97 SER A N 1
ATOM 801 C CA . SER A 1 97 ? 2.091 10.238 4.350 1.00 95.88 97 SER A CA 1
ATOM 802 C C . SER A 1 97 ? 2.868 9.452 3.291 1.00 95.88 97 SER A C 1
ATOM 804 O O . SER A 1 97 ? 2.597 8.279 3.049 1.00 95.88 97 SER A O 1
ATOM 806 N N . ASP A 1 98 ? 3.884 10.064 2.698 1.00 96.81 98 ASP A N 1
ATOM 807 C CA . ASP A 1 98 ? 4.861 9.415 1.821 1.00 96.81 98 ASP A CA 1
ATOM 808 C C . ASP A 1 98 ? 6.002 8.714 2.590 1.00 96.81 98 ASP A C 1
ATOM 810 O O . ASP A 1 98 ? 6.995 8.311 1.995 1.00 96.81 98 ASP A O 1
ATOM 814 N N . VAL A 1 99 ? 5.875 8.512 3.908 1.00 96.62 99 VAL A N 1
ATOM 815 C CA . VAL A 1 99 ? 6.865 7.791 4.729 1.00 96.62 99 VAL A CA 1
ATOM 816 C C . VAL A 1 99 ? 6.203 6.601 5.412 1.00 96.62 99 VAL A C 1
ATOM 818 O O . VAL A 1 99 ? 5.473 6.741 6.397 1.00 96.62 99 VAL A O 1
ATOM 821 N N . TRP A 1 100 ? 6.463 5.408 4.890 1.00 96.25 100 TRP A N 1
ATOM 822 C CA . TRP A 1 100 ? 5.807 4.166 5.285 1.00 96.25 100 TRP A CA 1
ATOM 823 C C . TRP A 1 100 ? 6.735 3.313 6.136 1.00 96.25 100 TRP A C 1
ATOM 825 O O . TRP A 1 100 ? 7.774 2.842 5.686 1.00 96.25 100 TRP A O 1
ATOM 835 N N . SER A 1 101 ? 6.328 3.088 7.379 1.00 93.56 101 SER A N 1
ATOM 836 C CA . SER A 1 101 ? 7.071 2.282 8.366 1.00 93.56 101 SER A CA 1
ATOM 837 C C . SER A 1 101 ? 6.187 1.272 9.097 1.00 93.56 101 SER A C 1
ATOM 839 O O . SER A 1 101 ? 6.628 0.608 10.026 1.00 93.56 101 SER A O 1
ATOM 841 N N . ASP A 1 102 ? 4.921 1.176 8.703 1.00 93.12 102 ASP A N 1
ATOM 842 C CA . ASP A 1 102 ? 3.922 0.244 9.230 1.00 93.12 102 ASP A CA 1
ATOM 843 C C . ASP A 1 102 ? 3.788 -1.032 8.381 1.00 93.12 102 ASP A C 1
ATOM 845 O O . ASP A 1 102 ? 3.294 -2.047 8.862 1.00 93.12 102 ASP A O 1
ATOM 849 N N . ILE A 1 103 ? 4.267 -1.004 7.135 1.00 93.38 103 ILE A N 1
ATOM 850 C CA . ILE A 1 103 ? 4.332 -2.170 6.252 1.00 93.38 103 ILE A CA 1
ATOM 851 C C . ILE A 1 103 ? 5.749 -2.731 6.283 1.00 93.38 103 ILE A C 1
ATOM 853 O O . ILE A 1 103 ? 6.698 -2.057 5.890 1.00 93.38 103 ILE A O 1
ATOM 857 N N . HIS A 1 104 ? 5.907 -3.976 6.722 1.00 88.62 104 HIS A N 1
ATOM 858 C CA . HIS A 1 104 ? 7.221 -4.601 6.863 1.00 88.62 104 HIS A CA 1
ATOM 859 C C . HIS A 1 104 ? 7.510 -5.607 5.748 1.00 88.62 104 HIS A C 1
ATOM 861 O O . HIS A 1 104 ? 6.633 -6.328 5.275 1.00 88.62 104 HIS A O 1
ATOM 867 N N . ARG A 1 105 ? 8.789 -5.712 5.368 1.00 86.75 105 ARG A N 1
ATOM 868 C CA . ARG A 1 105 ? 9.260 -6.753 4.446 1.00 86.75 105 ARG A CA 1
ATOM 869 C C . ARG A 1 105 ? 9.002 -8.149 5.013 1.00 86.75 105 ARG A C 1
ATOM 871 O O . ARG A 1 105 ? 9.132 -8.379 6.217 1.00 86.75 105 ARG A O 1
ATOM 878 N N . ILE A 1 106 ? 8.738 -9.110 4.132 1.00 81.69 106 ILE A N 1
ATOM 879 C CA . ILE A 1 106 ? 8.627 -10.521 4.513 1.00 81.69 106 ILE A CA 1
ATOM 880 C C . ILE A 1 106 ? 10.012 -10.991 4.979 1.00 81.69 106 ILE A C 1
ATOM 882 O O . ILE A 1 106 ? 10.949 -11.041 4.184 1.00 81.69 106 ILE A O 1
ATOM 886 N N . ARG A 1 107 ? 10.175 -11.296 6.272 1.00 70.06 107 ARG A N 1
ATOM 887 C CA . ARG A 1 107 ? 11.470 -11.688 6.873 1.00 70.06 107 ARG A CA 1
ATOM 888 C C . ARG A 1 107 ? 11.648 -13.195 7.034 1.00 70.06 107 ARG A C 1
ATOM 890 O O . ARG A 1 107 ? 12.747 -13.700 6.852 1.00 70.06 107 ARG A O 1
ATOM 897 N N . HIS A 1 108 ? 10.582 -13.908 7.386 1.00 65.81 108 HIS A N 1
ATOM 898 C CA . HIS A 1 108 ? 10.667 -15.332 7.697 1.00 65.81 108 HIS A CA 1
ATOM 899 C C . HIS A 1 108 ? 10.652 -16.175 6.425 1.00 65.81 108 HIS A C 1
ATOM 901 O O . HIS A 1 108 ? 9.708 -16.074 5.645 1.00 65.81 108 HIS A O 1
ATOM 907 N N . ALA A 1 109 ? 11.643 -17.056 6.265 1.00 61.72 109 ALA A N 1
ATOM 908 C CA . ALA A 1 109 ? 11.749 -17.961 5.119 1.00 61.72 109 ALA A CA 1
ATOM 909 C C . ALA A 1 109 ? 10.488 -18.822 4.921 1.00 61.72 109 ALA A C 1
ATOM 911 O O . ALA A 1 109 ? 10.046 -18.988 3.797 1.00 61.72 109 ALA A O 1
ATOM 912 N N . LYS A 1 110 ? 9.831 -19.258 6.011 1.00 60.69 110 LYS A N 1
ATOM 913 C CA . LYS A 1 110 ? 8.554 -20.003 5.959 1.00 60.69 110 LYS A CA 1
ATOM 914 C C . LYS A 1 110 ? 7.400 -19.237 5.292 1.00 60.69 110 LYS A C 1
ATOM 916 O O . LYS A 1 110 ? 6.414 -19.851 4.913 1.00 60.69 110 LYS A O 1
ATOM 921 N N . LYS A 1 111 ? 7.488 -17.903 5.219 1.00 59.47 111 LYS A N 1
ATOM 922 C CA . LYS A 1 111 ? 6.484 -17.016 4.608 1.00 59.47 111 LYS A CA 1
ATOM 923 C C . LYS A 1 111 ? 6.949 -16.436 3.267 1.00 59.47 111 LYS A C 1
ATOM 925 O O . LYS A 1 111 ? 6.211 -15.650 2.681 1.00 59.47 111 LYS A O 1
ATOM 930 N N . ARG A 1 112 ? 8.174 -16.751 2.831 1.00 59.62 112 ARG A N 1
ATOM 931 C CA . ARG A 1 112 ? 8.707 -16.356 1.525 1.00 59.62 112 ARG A CA 1
ATOM 932 C C . ARG A 1 112 ? 8.493 -17.497 0.549 1.00 59.62 112 ARG A C 1
ATOM 934 O O . ARG A 1 112 ? 8.699 -18.657 0.898 1.00 59.62 112 ARG A O 1
ATOM 941 N N . ASP A 1 113 ? 8.156 -17.156 -0.683 1.00 63.44 113 ASP A N 1
ATOM 942 C CA . ASP A 1 113 ? 8.314 -18.110 -1.773 1.00 63.44 113 ASP A CA 1
ATOM 943 C C . ASP A 1 113 ? 9.800 -18.373 -2.042 1.00 63.44 113 ASP A C 1
ATOM 945 O O . ASP A 1 113 ? 10.696 -17.736 -1.482 1.00 63.44 113 ASP A O 1
ATOM 949 N N . LYS A 1 114 ? 10.064 -19.245 -3.015 1.00 60.59 114 LYS A N 1
ATOM 950 C CA . LYS A 1 114 ? 11.399 -19.461 -3.582 1.00 60.59 114 LYS A CA 1
ATOM 951 C C . LYS A 1 114 ? 12.050 -18.181 -4.141 1.00 60.59 114 LYS A C 1
ATOM 953 O O . LYS A 1 114 ? 13.254 -18.179 -4.369 1.00 60.59 114 LYS A O 1
ATOM 958 N N . HIS A 1 115 ? 11.292 -17.096 -4.341 1.00 60.62 115 HIS A N 1
ATOM 959 C CA . HIS A 1 115 ? 11.830 -15.820 -4.806 1.00 60.62 115 HIS A CA 1
ATOM 960 C C . HIS A 1 115 ? 12.435 -14.990 -3.654 1.00 60.62 115 HIS A C 1
ATOM 962 O O . HIS A 1 115 ? 11.726 -14.614 -2.714 1.00 60.62 115 HIS A O 1
ATOM 968 N N . PRO A 1 116 ? 13.723 -14.607 -3.733 1.00 60.09 116 PRO A N 1
ATOM 969 C CA . PRO A 1 116 ? 14.443 -13.980 -2.621 1.00 60.09 116 PRO A CA 1
ATOM 970 C C . PRO A 1 116 ? 13.918 -12.583 -2.246 1.00 60.09 116 PRO A C 1
ATOM 972 O O . PRO A 1 116 ? 14.015 -12.178 -1.085 1.00 60.09 116 PRO A O 1
ATOM 975 N N . CYS A 1 117 ? 13.333 -11.863 -3.208 1.00 67.31 117 CYS A N 1
ATOM 976 C CA . CYS A 1 117 ? 12.899 -10.468 -3.070 1.00 67.31 117 CYS A CA 1
ATOM 977 C C . CYS A 1 117 ? 11.376 -10.285 -3.200 1.00 67.31 117 CYS A C 1
ATOM 979 O O . CYS A 1 117 ? 10.918 -9.328 -3.817 1.00 67.31 117 CYS A O 1
ATOM 981 N N . GLN A 1 118 ? 10.578 -11.214 -2.668 1.00 82.12 118 GLN A N 1
ATOM 982 C CA . GLN A 1 118 ? 9.116 -11.101 -2.702 1.00 82.12 118 GLN A CA 1
ATOM 983 C C . GLN A 1 118 ? 8.621 -9.879 -1.900 1.00 82.12 118 GLN A C 1
ATOM 985 O O . GLN A 1 118 ? 8.919 -9.734 -0.709 1.00 82.12 118 GLN A O 1
ATOM 990 N N . LEU A 1 119 ? 7.831 -9.014 -2.545 1.00 90.94 119 LEU A N 1
ATOM 991 C CA . LEU A 1 119 ? 7.136 -7.910 -1.879 1.00 90.94 119 LEU A CA 1
ATOM 992 C C . LEU A 1 119 ? 5.907 -8.424 -1.101 1.00 90.94 119 LEU A C 1
ATOM 994 O O . LEU A 1 119 ? 5.277 -9.395 -1.530 1.00 90.94 119 LEU A O 1
ATOM 998 N N . PRO A 1 120 ? 5.534 -7.790 0.026 1.00 92.81 120 PRO A N 1
ATOM 999 C CA . PRO A 1 120 ? 4.307 -8.129 0.737 1.00 92.81 120 PRO A CA 1
ATOM 1000 C C . PRO A 1 120 ? 3.066 -7.663 -0.051 1.00 92.81 120 PRO A C 1
ATOM 1002 O O . PRO A 1 120 ? 3.022 -6.496 -0.437 1.00 92.81 120 PRO A O 1
ATOM 1005 N N . PRO A 1 121 ? 2.029 -8.507 -0.242 1.00 95.25 121 PRO A N 1
ATOM 1006 C CA . PRO A 1 121 ? 0.836 -8.138 -1.014 1.00 95.25 121 PRO A CA 1
ATOM 1007 C C . PRO A 1 121 ? 0.170 -6.838 -0.558 1.00 95.25 121 PRO A C 1
ATOM 1009 O O . PRO A 1 121 ? -0.206 -6.020 -1.386 1.00 95.25 121 PRO A O 1
ATOM 1012 N N . HIS A 1 122 ? 0.113 -6.587 0.750 1.00 96.56 122 HIS A N 1
ATOM 1013 C CA . HIS A 1 122 ? -0.520 -5.390 1.295 1.00 96.56 122 HIS A CA 1
ATOM 1014 C C . HIS A 1 122 ? 0.209 -4.071 0.974 1.00 96.56 122 HIS A C 1
ATOM 1016 O O . HIS A 1 122 ? -0.410 -3.010 1.003 1.00 96.56 122 HIS A O 1
ATOM 1022 N N . LEU A 1 123 ? 1.502 -4.109 0.618 1.00 97.44 123 LEU A N 1
ATOM 1023 C CA . LEU A 1 123 ? 2.184 -2.937 0.052 1.00 97.44 123 LEU A CA 1
ATOM 1024 C C . LEU A 1 123 ? 1.580 -2.566 -1.306 1.00 97.44 123 LEU A C 1
ATOM 1026 O O . LEU A 1 123 ? 1.312 -1.396 -1.568 1.00 97.44 123 LEU A O 1
ATOM 1030 N N . LEU A 1 124 ? 1.355 -3.570 -2.156 1.00 98.00 124 LEU A N 1
ATOM 1031 C CA . LEU A 1 124 ? 0.789 -3.388 -3.488 1.00 98.00 124 LEU A CA 1
ATOM 1032 C C . LEU A 1 124 ? -0.697 -3.035 -3.389 1.00 98.00 124 LEU A C 1
ATOM 1034 O O . LEU A 1 124 ? -1.145 -2.121 -4.072 1.00 98.00 124 LEU A O 1
ATOM 1038 N N . GLU A 1 125 ? -1.445 -3.677 -2.488 1.00 98.56 125 GLU A N 1
ATOM 1039 C CA . GLU A 1 125 ? -2.845 -3.327 -2.226 1.00 98.56 125 GLU A CA 1
ATOM 1040 C C . GLU A 1 125 ? -2.984 -1.859 -1.794 1.00 98.56 125 GLU A C 1
ATOM 1042 O O . GLU A 1 125 ? -3.870 -1.164 -2.289 1.00 98.56 125 GLU A O 1
ATOM 1047 N N . ARG A 1 126 ? -2.080 -1.342 -0.945 1.00 98.44 126 ARG A N 1
ATOM 1048 C CA . ARG A 1 126 ? -2.058 0.084 -0.572 1.00 98.44 126 ARG A CA 1
ATOM 1049 C C . ARG A 1 126 ? -1.867 0.997 -1.787 1.00 98.44 126 ARG A C 1
ATOM 1051 O O . ARG A 1 126 ? -2.596 1.977 -1.923 1.00 98.44 126 ARG A O 1
ATOM 1058 N N . LEU A 1 127 ? -0.925 0.676 -2.678 1.00 98.00 127 LEU A N 1
ATOM 1059 C CA . LEU A 1 127 ? -0.687 1.449 -3.905 1.00 98.00 127 LEU A CA 1
ATOM 1060 C C . LEU A 1 127 ? -1.904 1.425 -4.844 1.00 98.00 127 LEU A C 1
ATOM 1062 O O . LEU A 1 127 ? -2.288 2.468 -5.376 1.00 98.00 127 LEU A O 1
ATOM 1066 N N . ILE A 1 128 ? -2.539 0.261 -5.008 1.00 98.12 128 ILE A N 1
ATOM 1067 C CA . ILE A 1 128 ? -3.735 0.087 -5.848 1.00 98.12 128 ILE A CA 1
ATOM 1068 C C . ILE A 1 128 ? -4.915 0.873 -5.264 1.00 98.12 128 ILE A C 1
ATOM 1070 O O . ILE A 1 128 ? -5.543 1.660 -5.974 1.00 98.12 128 ILE A O 1
ATOM 1074 N N . LEU A 1 129 ? -5.183 0.737 -3.959 1.00 98.25 129 LEU A N 1
ATOM 1075 C CA . LEU A 1 129 ? -6.240 1.489 -3.276 1.00 98.25 129 LEU A CA 1
ATOM 1076 C C . LEU A 1 129 ? -6.030 3.000 -3.402 1.00 98.25 129 LEU A C 1
ATOM 1078 O O . LEU A 1 129 ? -7.000 3.731 -3.564 1.00 98.25 129 LEU A O 1
ATOM 1082 N N . MET A 1 130 ? -4.793 3.478 -3.392 1.00 96.62 130 MET A N 1
ATOM 1083 C CA . MET A 1 130 ? -4.493 4.902 -3.521 1.00 96.62 130 MET A CA 1
ATOM 1084 C C . MET A 1 130 ? -4.677 5.449 -4.949 1.00 96.62 130 MET A C 1
ATOM 1086 O O . MET A 1 130 ? -4.765 6.664 -5.109 1.00 96.62 130 MET A O 1
ATOM 1090 N N . SER A 1 131 ? -4.703 4.608 -5.992 1.00 95.50 131 SER A N 1
ATOM 1091 C CA . SER A 1 131 ? -4.496 5.094 -7.371 1.00 95.50 131 SER A CA 1
ATOM 1092 C C . SER A 1 131 ? -5.395 4.515 -8.471 1.00 95.50 131 SER A C 1
ATOM 1094 O O . SER A 1 131 ? -5.344 5.018 -9.597 1.00 95.50 131 SER A O 1
ATOM 1096 N N . MET A 1 132 ? -6.214 3.498 -8.183 1.00 95.19 132 MET A N 1
ATOM 1097 C CA . MET A 1 132 ? -6.982 2.765 -9.203 1.00 95.19 132 MET A CA 1
ATOM 1098 C C . MET A 1 132 ? -8.395 2.416 -8.755 1.00 95.19 132 MET A C 1
ATOM 1100 O O . MET A 1 132 ? -8.595 2.135 -7.583 1.00 95.19 132 MET A O 1
ATOM 1104 N N . GLU A 1 133 ? -9.361 2.305 -9.658 1.00 95.06 133 GLU A N 1
ATOM 1105 C CA . GLU A 1 133 ? -10.711 1.786 -9.369 1.00 95.06 133 GLU A CA 1
ATOM 1106 C C . GLU A 1 133 ? -10.865 0.298 -9.709 1.00 95.06 133 GLU A C 1
ATOM 1108 O O . GLU A 1 133 ? -9.968 -0.313 -10.293 1.00 95.06 133 GLU A O 1
ATOM 1113 N N . GLU A 1 134 ? -11.959 -0.317 -9.247 1.00 96.94 134 GLU A N 1
ATOM 1114 C CA . GLU A 1 134 ? -12.292 -1.713 -9.562 1.00 96.94 134 GLU A CA 1
ATOM 1115 C C . GLU A 1 134 ? -12.348 -1.927 -11.081 1.00 96.94 134 GLU A C 1
ATOM 1117 O O . GLU A 1 134 ? -12.760 -1.041 -11.829 1.00 96.94 134 GLU A O 1
ATOM 1122 N N . GLY A 1 135 ? -11.898 -3.094 -11.547 1.00 97.88 135 GLY A N 1
ATOM 1123 C CA . GLY A 1 135 ? -11.902 -3.449 -12.968 1.00 97.88 135 GLY A CA 1
ATOM 1124 C C . GLY A 1 135 ? -10.816 -2.771 -13.812 1.00 97.88 135 GLY A C 1
ATOM 1125 O O . GLY A 1 135 ? -10.572 -3.206 -14.940 1.00 97.88 135 GLY A O 1
ATOM 1126 N N . GLU A 1 136 ? -10.105 -1.765 -13.291 1.00 96.44 136 GLU A N 1
ATOM 1127 C CA . GLU A 1 136 ? -8.961 -1.181 -13.996 1.00 96.44 136 GLU A CA 1
ATOM 1128 C C . GLU A 1 136 ? -7.801 -2.178 -14.135 1.00 96.44 136 GLU A C 1
ATOM 1130 O O . GLU A 1 136 ? -7.700 -3.161 -13.398 1.00 96.44 136 GLU A O 1
ATOM 1135 N N . VAL A 1 137 ? -6.921 -1.924 -15.107 1.00 97.62 137 VAL A N 1
ATOM 1136 C CA . VAL A 1 137 ? -5.836 -2.837 -15.490 1.00 97.62 137 VAL A CA 1
ATOM 1137 C C . VAL A 1 137 ? -4.501 -2.374 -14.914 1.00 97.62 137 VAL A C 1
ATOM 1139 O O . VAL A 1 137 ? -4.093 -1.229 -15.111 1.00 97.62 137 VAL A O 1
ATOM 1142 N N . ILE A 1 138 ? -3.792 -3.293 -14.262 1.00 97.94 138 ILE A N 1
ATOM 1143 C CA . ILE A 1 138 ? -2.413 -3.126 -13.795 1.00 97.94 138 ILE A CA 1
ATOM 1144 C C . ILE A 1 138 ? -1.460 -3.797 -14.783 1.00 97.94 138 ILE A C 1
ATOM 1146 O O . ILE A 1 138 ? -1.694 -4.926 -15.203 1.00 97.94 138 ILE A O 1
ATOM 1150 N N . LEU A 1 139 ? -0.358 -3.134 -15.120 1.00 97.88 139 LEU A N 1
ATOM 1151 C CA . LEU A 1 139 ? 0.746 -3.736 -15.864 1.00 97.88 139 LEU A CA 1
ATOM 1152 C C . LEU A 1 139 ? 1.958 -3.892 -14.944 1.00 97.88 139 LEU A C 1
ATOM 1154 O O . LEU A 1 139 ? 2.440 -2.899 -14.401 1.00 97.88 139 LEU A O 1
ATOM 1158 N N . ASP A 1 140 ? 2.478 -5.112 -14.836 1.00 97.81 140 ASP A N 1
ATOM 1159 C CA . ASP A 1 140 ? 3.747 -5.401 -14.166 1.00 97.81 140 ASP A CA 1
ATOM 1160 C C . ASP A 1 140 ? 4.705 -6.146 -15.116 1.00 97.81 140 ASP A C 1
ATOM 1162 O O . ASP A 1 140 ? 4.540 -7.346 -15.351 1.00 97.81 140 ASP A O 1
ATOM 1166 N N . PRO A 1 141 ? 5.703 -5.462 -15.703 1.00 97.38 141 PRO A N 1
ATOM 1167 C CA . PRO A 1 141 ? 6.646 -6.097 -16.618 1.00 97.38 141 PRO A CA 1
ATOM 1168 C C . PRO A 1 141 ? 7.713 -6.957 -15.917 1.00 97.38 141 PRO A C 1
ATOM 1170 O O . PRO A 1 141 ? 8.526 -7.567 -16.610 1.00 97.38 141 PRO A O 1
ATOM 1173 N N . PHE A 1 142 ? 7.735 -6.991 -14.579 1.00 96.06 142 PHE A N 1
ATOM 1174 C CA . PHE A 1 142 ? 8.692 -7.746 -13.765 1.00 96.06 142 PHE A CA 1
ATOM 1175 C C . PHE A 1 142 ? 7.952 -8.499 -12.651 1.00 96.06 142 PHE A C 1
ATOM 1177 O O . PHE A 1 142 ? 8.221 -8.317 -11.460 1.00 96.06 142 PHE A O 1
ATOM 1184 N N . LEU A 1 143 ? 6.988 -9.328 -13.056 1.00 95.75 143 LEU A N 1
ATOM 1185 C CA . LEU A 1 143 ? 5.972 -9.900 -12.174 1.00 95.75 143 LEU A CA 1
ATOM 1186 C C . LEU A 1 143 ? 6.554 -10.797 -11.062 1.00 95.75 143 LEU A C 1
ATOM 1188 O O . LEU A 1 143 ? 5.940 -10.933 -9.993 1.00 95.75 143 LEU A O 1
ATOM 1192 N N . GLY A 1 144 ? 7.713 -11.429 -11.288 1.00 94.25 144 GLY A N 1
ATOM 1193 C CA . GLY A 1 144 ? 8.305 -12.385 -10.357 1.00 94.25 144 GLY A CA 1
ATOM 1194 C C . GLY A 1 144 ? 7.330 -13.517 -10.032 1.00 94.25 144 GLY A C 1
ATOM 1195 O O . GLY A 1 144 ? 6.681 -14.074 -10.914 1.00 94.25 144 GLY A O 1
ATOM 1196 N N . THR A 1 145 ? 7.163 -13.833 -8.743 1.00 94.06 145 THR A N 1
ATOM 1197 C CA . THR A 1 145 ? 6.188 -14.843 -8.282 1.00 94.06 145 THR A CA 1
ATOM 1198 C C . THR A 1 145 ? 4.754 -14.320 -8.140 1.00 94.06 145 THR A C 1
ATOM 1200 O O . THR A 1 145 ? 3.922 -14.978 -7.515 1.00 94.06 145 THR A O 1
ATOM 1203 N N . GLY A 1 146 ? 4.427 -13.155 -8.709 1.00 95.69 146 GLY A N 1
ATOM 1204 C CA . GLY A 1 146 ? 3.034 -12.732 -8.873 1.00 95.69 146 GLY A CA 1
ATOM 1205 C C . GLY A 1 146 ? 2.440 -11.888 -7.752 1.00 95.69 146 GLY A C 1
ATOM 1206 O O . GLY A 1 146 ? 1.219 -11.794 -7.680 1.00 95.69 146 GLY A O 1
ATOM 1207 N N . THR A 1 147 ? 3.231 -11.241 -6.884 1.00 96.38 147 THR A N 1
ATOM 1208 C CA . THR A 1 147 ? 2.666 -10.403 -5.801 1.00 96.38 147 THR A CA 1
ATOM 1209 C C . THR A 1 147 ? 1.704 -9.332 -6.335 1.00 96.38 147 THR A C 1
ATOM 1211 O O . THR A 1 147 ? 0.633 -9.142 -5.757 1.00 96.38 147 THR A O 1
ATOM 1214 N N . THR A 1 148 ? 2.042 -8.661 -7.442 1.00 98.00 148 THR A N 1
ATOM 1215 C CA . THR A 1 148 ? 1.167 -7.650 -8.060 1.00 98.00 148 THR A CA 1
ATOM 1216 C C . THR A 1 148 ? -0.136 -8.260 -8.570 1.00 98.00 148 THR A C 1
ATOM 1218 O O . THR A 1 148 ? -1.203 -7.709 -8.316 1.00 98.00 148 THR A O 1
ATOM 1221 N N . ALA A 1 149 ? -0.071 -9.429 -9.214 1.00 98.19 149 ALA A N 1
ATOM 1222 C CA . ALA A 1 149 ? -1.249 -10.155 -9.685 1.00 98.19 149 ALA A CA 1
ATOM 1223 C C . ALA A 1 149 ? -2.167 -10.588 -8.531 1.00 98.19 149 ALA A C 1
ATOM 1225 O O . ALA A 1 149 ? -3.386 -10.468 -8.626 1.00 98.19 149 ALA A O 1
ATOM 1226 N N . ILE A 1 150 ? -1.587 -11.027 -7.411 1.00 98.19 150 ILE A N 1
ATOM 1227 C CA . ILE A 1 150 ? -2.340 -11.388 -6.205 1.00 98.19 150 ILE A CA 1
ATOM 1228 C C . ILE A 1 150 ? -3.046 -10.170 -5.611 1.00 98.19 150 ILE A C 1
ATOM 1230 O O . ILE A 1 150 ? -4.246 -10.231 -5.352 1.00 98.19 150 ILE A O 1
ATOM 1234 N N . ALA A 1 151 ? -2.337 -9.053 -5.437 1.00 98.38 151 ALA A N 1
ATOM 1235 C CA . ALA A 1 151 ? -2.937 -7.817 -4.936 1.00 98.38 151 ALA A CA 1
ATOM 1236 C C . ALA A 1 151 ? -4.045 -7.295 -5.872 1.00 98.38 151 ALA A C 1
ATOM 1238 O O . ALA A 1 151 ? -5.104 -6.884 -5.400 1.00 98.38 151 ALA A O 1
ATOM 1239 N N . ALA A 1 152 ? -3.831 -7.373 -7.190 1.00 98.50 152 ALA A N 1
ATOM 1240 C CA . ALA A 1 152 ? -4.831 -7.033 -8.197 1.00 98.50 152 ALA A CA 1
ATOM 1241 C C . ALA A 1 152 ? -6.084 -7.907 -8.061 1.00 98.50 152 ALA A C 1
ATOM 1243 O O . ALA A 1 152 ? -7.180 -7.369 -7.916 1.00 98.50 152 ALA A O 1
ATOM 1244 N N . LYS A 1 153 ? -5.924 -9.239 -8.016 1.00 98.44 153 LYS A N 1
ATOM 1245 C CA . LYS A 1 153 ? -7.040 -10.190 -7.888 1.00 98.44 153 LYS A CA 1
ATOM 1246 C C . LYS A 1 153 ? -7.846 -9.953 -6.612 1.00 98.44 153 LYS A C 1
ATOM 1248 O O . LYS A 1 153 ? -9.071 -9.870 -6.670 1.00 98.44 153 LYS A O 1
ATOM 1253 N N . ARG A 1 154 ? -7.166 -9.780 -5.475 1.00 98.56 154 ARG A N 1
ATOM 1254 C CA . ARG A 1 154 ? -7.800 -9.520 -4.171 1.00 98.56 154 ARG A CA 1
ATOM 1255 C C . ARG A 1 154 ? -8.628 -8.242 -4.146 1.00 98.56 154 ARG A C 1
ATOM 1257 O O . ARG A 1 154 ? -9.625 -8.183 -3.435 1.00 98.56 154 ARG A O 1
ATOM 1264 N N . LEU A 1 155 ? -8.210 -7.231 -4.902 1.00 98.69 155 LEU A N 1
ATOM 1265 C CA . LEU A 1 155 ? -8.918 -5.961 -5.047 1.00 98.69 155 LEU A CA 1
ATOM 1266 C C . LEU A 1 155 ? -9.780 -5.915 -6.315 1.00 98.69 155 LEU A C 1
ATOM 1268 O O . LEU A 1 155 ? -10.243 -4.843 -6.683 1.00 98.69 155 LEU A O 1
ATOM 1272 N N . GLN A 1 156 ? -9.983 -7.035 -7.010 1.00 98.38 156 GLN A N 1
ATOM 1273 C CA . GLN A 1 156 ? -10.789 -7.115 -8.235 1.00 98.38 156 GLN A CA 1
ATOM 1274 C C . GLN A 1 156 ? -10.358 -6.107 -9.323 1.00 98.38 156 GLN A C 1
ATOM 1276 O O . GLN A 1 156 ? -11.172 -5.484 -10.004 1.00 98.38 156 GLN A O 1
ATOM 1281 N N . ARG A 1 157 ? -9.043 -5.931 -9.488 1.00 98.19 157 ARG A N 1
ATOM 1282 C CA . ARG A 1 157 ? -8.429 -5.270 -10.648 1.00 98.19 157 ARG A CA 1
ATOM 1283 C C . ARG A 1 157 ? -7.951 -6.329 -11.635 1.00 98.19 157 ARG A C 1
ATOM 1285 O O . ARG A 1 157 ? -7.527 -7.419 -11.250 1.00 98.19 157 ARG A O 1
ATOM 1292 N N . ASN A 1 158 ? -7.983 -5.974 -12.911 1.00 98.44 158 ASN A N 1
ATOM 1293 C CA . ASN A 1 158 ? -7.369 -6.768 -13.963 1.00 98.44 158 ASN A CA 1
ATOM 1294 C C . ASN A 1 158 ? -5.848 -6.575 -13.925 1.00 98.44 158 ASN A C 1
ATOM 1296 O O . ASN A 1 158 ? -5.354 -5.537 -13.479 1.00 98.44 158 ASN A O 1
ATOM 1300 N N . PHE A 1 159 ? -5.084 -7.548 -14.416 1.00 98.19 159 PHE A N 1
ATOM 1301 C CA . PHE A 1 159 ? -3.637 -7.401 -14.521 1.00 98.19 159 PHE A CA 1
ATOM 1302 C C . PHE A 1 159 ? -3.080 -8.050 -15.787 1.00 98.19 159 PHE A C 1
ATOM 1304 O O . PHE A 1 159 ? -3.621 -9.024 -16.306 1.00 98.19 159 PHE A O 1
ATOM 1311 N N . ILE A 1 160 ? -1.962 -7.504 -16.253 1.00 98.38 160 ILE A N 1
ATOM 1312 C CA . ILE A 1 160 ? -1.100 -8.065 -17.287 1.00 98.38 160 ILE A CA 1
ATOM 1313 C C . ILE A 1 160 ? 0.294 -8.120 -16.675 1.00 98.38 160 ILE A C 1
ATOM 1315 O O . ILE A 1 160 ? 0.799 -7.113 -16.176 1.00 98.38 160 ILE A O 1
ATOM 1319 N N . GLY A 1 161 ? 0.906 -9.298 -16.685 1.00 97.44 161 GLY A N 1
ATOM 1320 C CA . GLY A 1 161 ? 2.211 -9.509 -16.082 1.00 97.44 161 GLY A CA 1
ATOM 1321 C C . GLY A 1 161 ? 3.164 -10.219 -17.027 1.00 97.44 161 GLY A C 1
ATOM 1322 O O . GLY A 1 161 ? 2.761 -11.155 -17.717 1.00 97.44 161 GLY A O 1
ATOM 1323 N N . PHE A 1 162 ? 4.420 -9.782 -17.035 1.00 98.00 162 PHE A N 1
ATOM 1324 C CA . PHE A 1 162 ? 5.504 -10.442 -17.757 1.00 98.00 162 PHE A CA 1
ATOM 1325 C C . PHE A 1 162 ? 6.565 -10.907 -16.766 1.00 98.00 162 PHE A C 1
ATOM 1327 O O . PHE A 1 162 ? 6.904 -10.198 -15.821 1.00 98.00 162 PHE A O 1
ATOM 1334 N N . GLU A 1 163 ? 7.089 -12.104 -16.991 1.00 96.50 163 GLU A N 1
ATOM 1335 C CA . GLU A 1 163 ? 8.206 -12.659 -16.242 1.00 96.50 163 GLU A CA 1
ATOM 1336 C C . GLU A 1 163 ? 9.031 -13.524 -17.199 1.00 96.50 163 GLU A C 1
ATOM 1338 O O . GLU A 1 163 ? 8.484 -14.236 -18.046 1.00 96.50 163 GLU A O 1
ATOM 1343 N N . LYS A 1 164 ? 10.357 -13.396 -17.120 1.00 96.94 164 LYS A N 1
ATOM 1344 C CA . LYS A 1 164 ? 11.286 -14.084 -18.022 1.00 96.94 164 LYS A CA 1
ATOM 1345 C C . LYS A 1 164 ? 11.550 -15.511 -17.550 1.00 96.94 164 LYS A C 1
ATOM 1347 O O . LYS A 1 164 ? 11.760 -16.395 -18.379 1.00 96.94 164 LYS A O 1
ATOM 1352 N N . ASP A 1 165 ? 11.583 -15.729 -16.239 1.00 95.75 165 ASP A N 1
ATOM 1353 C CA . ASP A 1 165 ? 11.827 -17.045 -15.663 1.00 95.75 165 ASP A CA 1
ATOM 1354 C C . ASP A 1 165 ? 10.549 -17.896 -15.684 1.00 95.75 165 ASP A C 1
ATOM 1356 O O . ASP A 1 165 ? 9.563 -17.618 -14.996 1.00 95.75 165 ASP A O 1
ATOM 1360 N N . TRP A 1 166 ? 10.579 -18.983 -16.460 1.00 96.00 166 TRP A N 1
ATOM 1361 C CA . TRP A 1 166 ? 9.456 -19.911 -16.574 1.00 96.00 166 TRP A CA 1
ATOM 1362 C C . TRP A 1 166 ? 9.020 -20.499 -15.225 1.00 96.00 166 TRP A C 1
ATOM 1364 O O . TRP A 1 166 ? 7.824 -20.688 -14.999 1.00 96.00 166 TRP A O 1
ATOM 1374 N N . HIS A 1 167 ? 9.953 -20.763 -14.306 1.00 94.69 167 HIS A N 1
ATOM 1375 C CA . HIS A 1 167 ? 9.619 -21.290 -12.985 1.00 94.69 167 HIS A CA 1
ATOM 1376 C C . HIS A 1 167 ? 8.804 -20.280 -12.169 1.00 94.69 167 HIS A C 1
ATOM 1378 O O . HIS A 1 167 ? 7.820 -20.655 -11.528 1.00 94.69 167 HIS A O 1
ATOM 1384 N N . TYR A 1 168 ? 9.161 -18.994 -12.230 1.00 95.00 168 TYR A N 1
ATOM 1385 C CA . TYR A 1 168 ? 8.394 -17.935 -11.572 1.00 95.00 168 TYR A CA 1
ATOM 1386 C C . TYR A 1 168 ? 7.027 -17.722 -12.221 1.00 95.00 168 TYR A C 1
ATOM 1388 O O . TYR A 1 168 ? 6.051 -17.567 -11.487 1.00 95.00 168 TYR A O 1
ATOM 1396 N N . CYS A 1 169 ? 6.916 -17.839 -13.549 1.00 95.50 169 CYS A N 1
ATOM 1397 C CA . CYS A 1 169 ? 5.622 -17.846 -14.239 1.00 95.50 169 CYS A CA 1
ATOM 1398 C C . CYS A 1 169 ? 4.686 -18.945 -13.712 1.00 95.50 169 CYS A C 1
ATOM 1400 O O . CYS A 1 169 ? 3.507 -18.678 -13.480 1.00 95.50 169 CYS A O 1
ATOM 1402 N N . GLN A 1 170 ? 5.199 -20.164 -13.500 1.00 96.00 170 GLN A N 1
ATOM 1403 C CA . GLN A 1 170 ? 4.399 -21.271 -12.958 1.00 96.00 170 GLN A CA 1
ATOM 1404 C C . GLN A 1 170 ? 3.926 -20.980 -11.528 1.00 96.00 170 GLN A C 1
ATOM 1406 O O . GLN A 1 170 ? 2.737 -21.113 -11.248 1.00 96.00 170 GLN A O 1
ATOM 1411 N N . ILE A 1 171 ? 4.823 -20.503 -10.653 1.00 94.94 171 ILE A N 1
ATOM 1412 C CA . ILE A 1 171 ? 4.466 -20.128 -9.273 1.00 94.94 171 ILE A CA 1
ATOM 1413 C C . ILE A 1 171 ? 3.421 -19.004 -9.266 1.00 94.94 171 ILE A C 1
ATOM 1415 O O . ILE A 1 171 ? 2.443 -19.075 -8.525 1.00 94.94 171 ILE A O 1
ATOM 1419 N N . ALA A 1 172 ? 3.615 -17.963 -10.081 1.00 96.00 172 ALA A N 1
ATOM 1420 C CA . ALA A 1 172 ? 2.683 -16.845 -10.175 1.00 96.00 172 ALA A CA 1
ATOM 1421 C C . ALA A 1 172 ? 1.296 -17.310 -10.640 1.00 96.00 172 ALA A C 1
ATOM 1423 O O . ALA A 1 172 ? 0.295 -16.910 -10.048 1.00 96.00 172 ALA A O 1
ATOM 1424 N N . ARG A 1 173 ? 1.235 -18.181 -11.657 1.00 96.62 173 ARG A N 1
ATOM 1425 C CA . ARG A 1 173 ? -0.021 -18.750 -12.162 1.00 96.62 173 ARG A CA 1
ATOM 1426 C C . ARG A 1 173 ? -0.736 -19.571 -11.095 1.00 96.62 173 ARG A C 1
ATOM 1428 O O . ARG A 1 173 ? -1.885 -19.277 -10.798 1.00 96.62 173 ARG A O 1
ATOM 1435 N N . GLU A 1 174 ? -0.045 -20.518 -10.462 1.00 96.44 174 GLU A N 1
ATOM 1436 C CA . GLU A 1 174 ? -0.626 -21.354 -9.404 1.00 96.44 174 GLU A CA 1
ATOM 1437 C C . GLU A 1 174 ? -1.186 -20.504 -8.256 1.00 96.44 174 GLU A C 1
ATOM 1439 O O . GLU A 1 174 ? -2.309 -20.719 -7.792 1.00 96.44 174 GLU A O 1
ATOM 1444 N N . LYS A 1 175 ? -0.436 -19.486 -7.822 1.00 94.94 175 LYS A N 1
ATOM 1445 C CA . LYS A 1 175 ? -0.896 -18.546 -6.797 1.00 94.94 175 LYS A CA 1
ATOM 1446 C C . LYS A 1 175 ? -2.143 -17.797 -7.221 1.00 94.94 175 LYS A C 1
ATOM 1448 O O . LYS A 1 175 ? -3.074 -17.687 -6.432 1.00 94.94 175 LYS A O 1
ATOM 1453 N N . VAL A 1 176 ? -2.157 -17.260 -8.438 1.00 96.69 176 VAL A N 1
ATOM 1454 C CA . VAL A 1 176 ? -3.321 -16.538 -8.953 1.00 96.69 176 VAL A CA 1
ATOM 1455 C C . VAL A 1 176 ? -4.517 -17.474 -9.037 1.00 96.69 176 VAL A C 1
ATOM 1457 O O . VAL A 1 176 ? -5.591 -17.081 -8.598 1.00 96.69 176 VAL A O 1
ATOM 1460 N N . ASP A 1 177 ? -4.357 -18.696 -9.536 1.00 97.12 177 ASP A N 1
ATOM 1461 C CA . ASP A 1 177 ? -5.452 -19.655 -9.713 1.00 97.12 177 ASP A CA 1
ATOM 1462 C C . ASP A 1 177 ? -6.042 -20.101 -8.368 1.00 97.12 177 ASP A C 1
ATOM 1464 O O . ASP A 1 177 ? -7.263 -20.191 -8.214 1.00 97.12 177 ASP A O 1
ATOM 1468 N N . THR A 1 178 ? -5.187 -20.309 -7.365 1.00 96.81 178 THR A N 1
ATOM 1469 C CA . THR A 1 178 ? -5.591 -20.763 -6.024 1.00 96.81 178 THR A CA 1
ATOM 1470 C C . THR A 1 178 ? -6.040 -19.637 -5.091 1.00 96.81 178 THR A C 1
ATOM 1472 O O . THR A 1 178 ? -6.724 -19.912 -4.102 1.00 96.81 178 THR A O 1
ATOM 1475 N N . GLU A 1 179 ? -5.707 -18.378 -5.387 1.00 97.06 179 GLU A N 1
ATOM 1476 C CA . GLU A 1 179 ? -6.105 -17.231 -4.571 1.00 97.06 179 GLU A CA 1
ATOM 1477 C C . GLU A 1 179 ? -7.620 -17.012 -4.647 1.00 97.06 179 GLU A C 1
ATOM 1479 O O . GLU A 1 179 ? -8.177 -16.682 -5.698 1.00 97.06 179 GLU A O 1
ATOM 1484 N N . LYS A 1 180 ? -8.288 -17.195 -3.509 1.00 96.62 180 LYS A N 1
ATOM 1485 C CA . LYS A 1 180 ? -9.739 -17.015 -3.343 1.00 96.62 180 LYS A CA 1
ATOM 1486 C C . LYS A 1 180 ? -10.072 -15.836 -2.437 1.00 96.62 180 LYS A C 1
ATOM 1488 O O . LYS A 1 180 ? -11.237 -15.458 -2.338 1.00 96.62 180 LYS A O 1
ATOM 1493 N N . PHE A 1 181 ? -9.076 -15.283 -1.747 1.00 96.50 181 PHE A N 1
ATOM 1494 C CA . PHE A 1 181 ? -9.2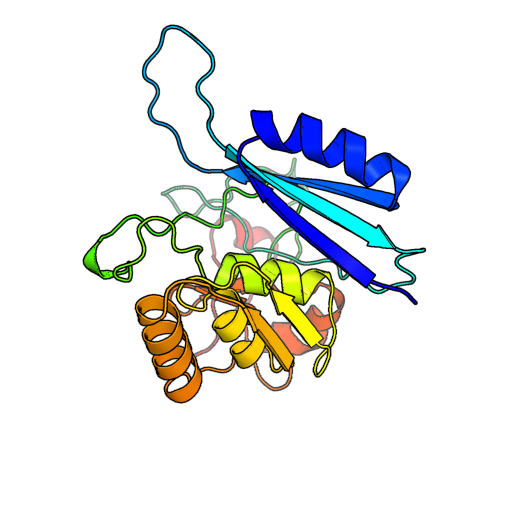85 -14.174 -0.837 1.00 96.50 181 PHE A CA 1
ATOM 1495 C C . PHE A 1 181 ? -9.613 -12.901 -1.620 1.00 96.50 181 PHE A C 1
AT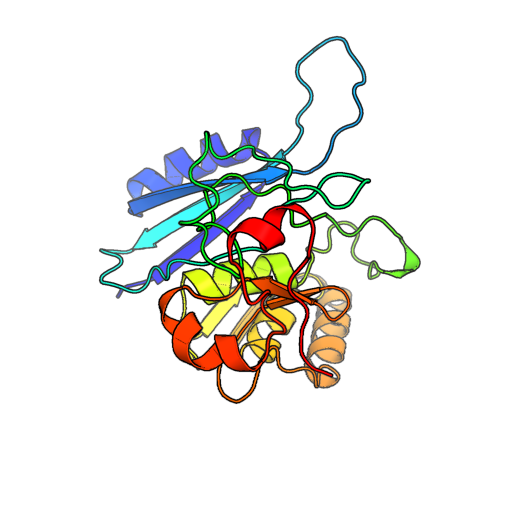OM 1497 O O . PHE A 1 181 ? -8.948 -12.577 -2.603 1.00 96.50 181 PHE A O 1
ATOM 1504 N N . ILE A 1 182 ? -10.619 -12.166 -1.151 1.00 97.81 182 ILE A N 1
ATOM 1505 C CA . ILE A 1 182 ? -10.973 -10.838 -1.651 1.00 97.81 182 ILE A CA 1
ATOM 1506 C C . ILE A 1 182 ? -10.822 -9.869 -0.486 1.00 97.81 182 ILE A C 1
ATOM 1508 O O . ILE A 1 182 ? -11.427 -10.061 0.571 1.00 97.81 182 ILE A O 1
ATOM 1512 N N . SER A 1 183 ? -10.015 -8.829 -0.674 1.00 97.69 183 SER A N 1
ATOM 1513 C CA . SER A 1 183 ? -9.715 -7.848 0.364 1.00 97.69 183 SER A CA 1
ATOM 1514 C C . SER A 1 183 ? -10.846 -6.817 0.451 1.00 97.69 183 SER A C 1
ATOM 1516 O O . SER A 1 183 ? -10.726 -5.691 -0.032 1.00 97.69 183 SER A O 1
ATOM 1518 N N . LYS A 1 184 ? -11.975 -7.218 1.047 1.00 96.81 184 LYS A N 1
ATOM 1519 C CA . LYS A 1 184 ? -13.157 -6.366 1.235 1.00 96.81 184 LYS A CA 1
ATOM 1520 C C . LYS A 1 184 ? -13.803 -6.504 2.616 1.00 96.81 184 LYS A C 1
ATOM 1522 O O . LYS A 1 184 ? -13.718 -7.557 3.242 1.00 96.81 184 LYS A O 1
ATOM 1527 N N . LEU A 1 185 ? -14.498 -5.451 3.044 1.00 96.69 185 LEU A N 1
ATOM 1528 C CA . LEU A 1 185 ? -15.479 -5.457 4.134 1.00 96.69 185 LEU A CA 1
ATOM 1529 C C . LEU A 1 185 ? -16.830 -5.017 3.568 1.00 96.69 185 LEU A C 1
ATOM 1531 O O . LEU A 1 185 ? -16.946 -3.932 2.999 1.00 96.69 185 LEU A O 1
ATOM 1535 N N . GLY A 1 186 ? -17.841 -5.884 3.663 1.00 95.38 186 GLY A N 1
ATOM 1536 C CA . GLY A 1 186 ? -19.092 -5.693 2.928 1.00 95.38 186 GLY A CA 1
ATOM 1537 C C . GLY A 1 186 ? -18.827 -5.563 1.423 1.00 95.38 186 GLY A C 1
ATOM 1538 O O . GLY A 1 186 ? -18.323 -6.498 0.796 1.00 95.38 186 GLY A O 1
ATOM 1539 N N . ASN A 1 187 ? -19.127 -4.384 0.869 1.00 96.00 187 ASN A N 1
ATOM 1540 C CA . ASN A 1 187 ? -18.912 -4.036 -0.542 1.00 96.00 187 ASN A CA 1
ATOM 1541 C C . ASN A 1 187 ? -17.739 -3.063 -0.764 1.00 96.00 187 ASN A C 1
ATOM 1543 O O . ASN A 1 187 ? -17.587 -2.527 -1.858 1.00 96.00 187 ASN A O 1
ATOM 1547 N N . VAL A 1 188 ? -16.922 -2.808 0.259 1.00 97.94 188 VAL A N 1
ATOM 1548 C CA . VAL A 1 188 ? -15.825 -1.834 0.206 1.00 97.94 188 VAL A CA 1
ATOM 1549 C C . VAL A 1 188 ? -14.480 -2.548 0.226 1.00 97.94 188 VAL A C 1
ATOM 1551 O O . VAL A 1 188 ? -14.228 -3.379 1.099 1.00 97.94 188 VAL A O 1
ATOM 1554 N N . TYR A 1 189 ? -13.586 -2.194 -0.698 1.00 98.44 189 TYR A N 1
ATOM 1555 C CA . TYR A 1 189 ? -12.227 -2.734 -0.723 1.00 98.44 189 TYR A CA 1
ATOM 1556 C C . TYR A 1 189 ? -11.332 -2.094 0.335 1.00 98.44 189 TYR A C 1
ATOM 1558 O O . TYR A 1 189 ? -11.259 -0.874 0.474 1.00 98.44 189 TYR A O 1
ATOM 1566 N N . VAL A 1 190 ? -10.582 -2.935 1.035 1.00 98.38 190 VAL A N 1
ATOM 1567 C CA . VAL A 1 190 ? -9.594 -2.546 2.047 1.00 98.38 190 VAL A CA 1
ATOM 1568 C C . VAL A 1 190 ? -8.340 -3.403 1.870 1.00 98.38 190 VAL A C 1
ATOM 1570 O O . VAL A 1 190 ? -8.326 -4.309 1.047 1.00 98.38 190 VAL A O 1
ATOM 1573 N N . SER A 1 191 ? -7.263 -3.140 2.606 1.00 98.25 191 SER A N 1
ATOM 1574 C CA . SER A 1 191 ? -6.090 -4.027 2.640 1.00 98.25 191 SER A CA 1
ATOM 1575 C C . SER A 1 191 ? -5.961 -4.683 4.006 1.00 98.25 191 SER A C 1
ATOM 1577 O O . SER A 1 191 ? -6.094 -4.003 5.028 1.00 98.25 191 SER A O 1
ATOM 1579 N N . PHE A 1 192 ? -5.657 -5.982 4.020 1.00 96.56 192 PHE A N 1
ATOM 1580 C CA . PHE A 1 192 ? -5.538 -6.776 5.240 1.00 96.56 192 PHE A CA 1
ATOM 1581 C C . PHE A 1 192 ? -4.106 -7.247 5.514 1.00 96.56 192 PHE A C 1
ATOM 1583 O O . PHE A 1 192 ? -3.348 -7.598 4.607 1.00 96.56 192 PHE A O 1
ATOM 1590 N N . TYR A 1 193 ? -3.767 -7.368 6.797 1.00 93.50 193 TYR A N 1
ATOM 1591 C CA . TYR A 1 193 ? -2.597 -8.105 7.265 1.00 93.50 193 TYR A CA 1
ATOM 1592 C C . TYR A 1 193 ? -2.890 -8.786 8.603 1.00 93.50 193 TYR A C 1
ATOM 1594 O O . TYR A 1 193 ? -3.354 -8.141 9.534 1.00 93.50 193 TYR A O 1
ATOM 1602 N N . LEU A 1 194 ? -2.615 -10.094 8.692 1.00 87.94 194 LEU A N 1
ATOM 1603 C CA . LEU A 1 194 ? -2.861 -10.917 9.889 1.00 87.94 194 LEU A CA 1
ATOM 1604 C C . LEU A 1 194 ? -4.265 -10.699 10.492 1.00 87.94 194 LEU A C 1
ATOM 1606 O O . LEU A 1 194 ? -4.402 -10.540 11.698 1.00 87.94 194 LEU A O 1
ATOM 1610 N N . HIS A 1 195 ? -5.292 -10.703 9.634 1.00 87.69 195 HIS A N 1
ATOM 1611 C CA . HIS A 1 195 ? -6.709 -10.496 9.978 1.00 87.69 195 HIS A CA 1
ATOM 1612 C C . HIS A 1 195 ? -7.097 -9.077 10.415 1.00 87.69 195 HIS A C 1
ATOM 1614 O O . HIS A 1 195 ? -8.247 -8.849 10.770 1.00 87.69 195 HIS A O 1
ATOM 1620 N N . GLU A 1 196 ? -6.193 -8.103 10.333 1.00 93.44 196 GLU A N 1
ATOM 1621 C CA . GLU A 1 196 ? -6.504 -6.700 10.607 1.00 93.44 196 GLU A CA 1
ATOM 1622 C C . GLU A 1 196 ? -6.568 -5.891 9.313 1.00 93.44 196 GLU A C 1
ATOM 1624 O O . GLU A 1 196 ? -5.786 -6.127 8.389 1.00 93.44 196 GLU A O 1
ATOM 1629 N N . VAL A 1 197 ? -7.461 -4.899 9.254 1.00 97.06 197 VAL A N 1
ATOM 1630 C CA . VAL A 1 197 ? -7.417 -3.889 8.190 1.00 97.06 197 VAL A CA 1
ATOM 1631 C C . VAL A 1 197 ? -6.263 -2.934 8.461 1.00 97.06 197 VAL A C 1
ATOM 1633 O O . VAL A 1 197 ? -6.197 -2.305 9.515 1.00 97.06 197 VAL A O 1
ATOM 1636 N N . ILE A 1 198 ? -5.372 -2.797 7.483 1.00 97.12 198 ILE A N 1
ATOM 1637 C CA . ILE A 1 198 ? -4.179 -1.946 7.571 1.00 97.12 198 ILE A CA 1
ATOM 1638 C C . ILE A 1 198 ? -4.169 -0.794 6.564 1.00 97.12 198 ILE A C 1
ATOM 1640 O O . ILE A 1 198 ? -3.336 0.105 6.674 1.00 97.12 198 ILE A O 1
ATOM 1644 N N . THR A 1 199 ? -5.073 -0.803 5.583 1.00 98.38 199 THR A N 1
ATOM 1645 C CA . THR A 1 199 ? -5.303 0.338 4.687 1.00 98.38 199 THR A CA 1
ATOM 1646 C C . THR A 1 199 ? -6.776 0.410 4.304 1.00 98.38 199 THR A C 1
ATOM 1648 O O . THR A 1 199 ? -7.353 -0.604 3.919 1.00 98.38 199 THR A O 1
ATOM 1651 N N . LEU A 1 200 ? -7.357 1.606 4.359 1.00 98.06 200 LEU A N 1
ATOM 1652 C CA . LEU A 1 200 ? -8.664 1.931 3.777 1.00 98.06 200 LEU A CA 1
ATOM 1653 C C . LEU A 1 200 ? -8.599 3.294 3.087 1.00 98.06 200 LEU A C 1
ATOM 1655 O O . LEU A 1 200 ? -7.663 4.059 3.335 1.00 98.06 200 LEU A O 1
ATOM 1659 N N . ARG A 1 201 ? -9.576 3.606 2.238 1.00 98.19 201 ARG A N 1
ATOM 1660 C CA . ARG A 1 201 ? -9.729 4.939 1.639 1.00 98.19 201 ARG A CA 1
ATOM 1661 C C . ARG A 1 201 ? -10.561 5.823 2.550 1.00 98.19 201 ARG A C 1
ATOM 1663 O O . ARG A 1 201 ? -11.543 5.363 3.121 1.00 98.19 201 ARG A O 1
ATOM 1670 N N . GLU A 1 202 ? -10.186 7.089 2.661 1.00 97.88 202 GLU A N 1
ATOM 1671 C CA . GLU A 1 202 ? -10.856 8.025 3.564 1.00 97.88 202 GLU A CA 1
ATOM 1672 C C . GLU A 1 202 ? -12.351 8.149 3.265 1.00 97.88 202 GLU A C 1
ATOM 1674 O O . GLU A 1 202 ? -13.194 8.006 4.146 1.00 97.88 202 GLU A O 1
ATOM 1679 N N . TYR A 1 203 ? -12.690 8.349 1.993 1.00 97.12 203 TYR A N 1
ATOM 1680 C CA . TYR A 1 203 ? -14.076 8.561 1.591 1.00 97.12 203 TYR A CA 1
ATOM 1681 C C . TYR A 1 203 ? -14.969 7.323 1.813 1.00 97.12 203 TYR A C 1
ATOM 1683 O O . TYR A 1 203 ? -16.189 7.458 1.840 1.00 97.12 203 TYR A O 1
ATOM 1691 N N . ASP A 1 204 ? -14.380 6.136 1.998 1.00 97.94 204 ASP A N 1
ATOM 1692 C CA . ASP A 1 204 ? -15.102 4.890 2.270 1.00 97.94 204 ASP A CA 1
ATOM 1693 C C . ASP A 1 204 ? -15.420 4.696 3.765 1.00 97.94 204 ASP A C 1
ATOM 1695 O O . ASP A 1 204 ? -16.217 3.825 4.124 1.00 97.94 204 ASP A O 1
ATOM 1699 N N . TRP A 1 205 ? -14.837 5.508 4.657 1.00 97.56 205 TRP A N 1
ATOM 1700 C CA . TRP A 1 205 ? -15.022 5.379 6.105 1.00 97.56 205 TRP A CA 1
ATOM 1701 C C . TRP A 1 205 ? -16.490 5.335 6.570 1.00 97.56 205 TRP A C 1
ATOM 1703 O O . TRP A 1 205 ? -16.801 4.486 7.411 1.00 97.56 205 TRP A O 1
ATOM 1713 N N . PRO A 1 206 ? -17.423 6.155 6.038 1.00 97.75 206 PRO A N 1
ATOM 1714 C CA . PRO A 1 206 ? -18.828 6.096 6.441 1.00 97.75 206 PRO A CA 1
ATOM 1715 C C . PRO A 1 206 ? -19.469 4.714 6.266 1.00 97.75 206 PRO A C 1
ATOM 1717 O O . PRO A 1 206 ? -20.314 4.348 7.078 1.00 97.75 206 PRO A O 1
ATOM 1720 N N . ASN A 1 207 ? -19.027 3.947 5.263 1.00 97.62 207 ASN A N 1
ATOM 1721 C CA . ASN A 1 207 ? -19.507 2.593 4.966 1.00 97.62 207 ASN A CA 1
ATOM 1722 C C . ASN A 1 207 ? -18.741 1.504 5.734 1.00 97.62 207 ASN A C 1
ATOM 1724 O O . ASN A 1 207 ? -19.150 0.346 5.746 1.00 97.62 207 ASN A O 1
ATOM 1728 N N . LEU A 1 208 ? -17.607 1.859 6.344 1.00 97.50 208 LEU A N 1
ATOM 1729 C CA . LEU A 1 208 ? -16.714 0.931 7.034 1.00 97.50 208 LEU A CA 1
ATOM 1730 C C . LEU A 1 208 ? -16.834 1.001 8.555 1.00 97.50 208 LEU A C 1
ATOM 1732 O O . LEU A 1 208 ? -16.597 -0.004 9.218 1.00 97.50 208 LEU A O 1
ATOM 1736 N N . LYS A 1 209 ? -17.184 2.162 9.118 1.00 96.38 209 LYS A N 1
ATOM 1737 C CA . LYS A 1 209 ? -17.147 2.419 10.568 1.00 96.38 209 LYS A CA 1
ATOM 1738 C C . LYS A 1 209 ? -17.906 1.377 11.402 1.00 96.38 209 LYS A C 1
ATOM 1740 O O . LYS A 1 209 ? -17.446 1.021 12.482 1.00 96.38 209 LYS A O 1
ATOM 1745 N N . ASP A 1 210 ? -19.013 0.845 10.884 1.00 95.94 210 ASP A N 1
ATOM 1746 C CA . ASP A 1 210 ? -19.873 -0.098 11.606 1.00 95.94 210 ASP A CA 1
ATOM 1747 C C . ASP A 1 210 ? -19.292 -1.519 11.658 1.00 95.94 210 ASP A C 1
ATOM 1749 O O . ASP A 1 210 ? -19.702 -2.317 12.499 1.00 95.94 210 ASP A O 1
ATOM 1753 N N . PHE A 1 211 ? -18.279 -1.819 10.836 1.00 96.94 211 PHE A N 1
ATOM 1754 C CA . PHE A 1 211 ? -17.481 -3.046 10.937 1.00 96.94 211 PHE A CA 1
ATOM 1755 C C . PHE A 1 211 ? -16.444 -2.984 12.062 1.00 96.94 211 PHE A C 1
ATOM 1757 O O . PHE A 1 211 ? -15.780 -3.985 12.327 1.00 96.94 211 PHE A O 1
ATOM 1764 N N . PHE A 1 212 ? -16.281 -1.833 12.722 1.00 96.62 212 PHE A N 1
ATOM 1765 C CA . PHE A 1 212 ? -15.314 -1.656 13.797 1.00 96.62 212 PHE A CA 1
ATOM 1766 C C . PHE A 1 212 ? -15.989 -1.503 15.165 1.00 96.62 212 PHE A C 1
ATOM 1768 O O . PHE A 1 212 ? -17.069 -0.926 15.326 1.00 96.62 212 PHE A O 1
ATOM 1775 N N . GLU A 1 213 ? -15.319 -2.024 16.184 1.00 94.94 213 GLU A N 1
ATOM 1776 C CA . GLU A 1 213 ? -15.535 -1.673 17.583 1.00 94.94 213 GLU A CA 1
ATOM 1777 C C . GLU A 1 213 ? -14.772 -0.376 17.858 1.00 94.94 213 GLU A C 1
ATOM 1779 O O . GLU A 1 213 ? -13.539 -0.363 17.937 1.00 94.94 213 GLU A O 1
ATOM 1784 N N . ILE A 1 214 ? -15.509 0.733 17.933 1.00 93.44 214 ILE A N 1
ATOM 1785 C CA . ILE A 1 214 ? -14.963 2.073 18.154 1.00 93.44 214 ILE A CA 1
ATOM 1786 C C . ILE A 1 214 ? -15.274 2.489 19.599 1.00 93.44 214 ILE A C 1
ATOM 1788 O O . ILE A 1 214 ? -16.429 2.357 20.012 1.00 93.44 214 ILE A O 1
ATOM 1792 N N . PRO A 1 215 ? -14.294 3.005 20.368 1.00 90.56 215 PRO A N 1
ATOM 1793 C CA . PRO A 1 215 ? -14.548 3.527 21.706 1.00 90.56 215 PRO A CA 1
ATOM 1794 C C . PRO A 1 215 ? -15.629 4.611 21.700 1.00 90.56 215 PRO A C 1
ATOM 1796 O O . PRO A 1 215 ? -15.631 5.485 20.833 1.00 90.56 215 PRO A O 1
ATOM 1799 N N . GLN A 1 216 ? -16.527 4.582 22.690 1.00 88.62 216 GLN A N 1
ATOM 1800 C CA . GLN A 1 216 ? -17.591 5.587 22.824 1.00 88.62 216 GLN A CA 1
ATOM 1801 C C . GLN A 1 216 ? -17.020 7.000 23.006 1.00 88.62 216 GLN A C 1
ATOM 1803 O O . GLN A 1 216 ? -17.550 7.965 22.461 1.00 88.62 216 GLN A O 1
ATOM 1808 N N . ILE A 1 217 ? -15.915 7.114 23.748 1.00 90.31 217 ILE A N 1
ATOM 1809 C CA . ILE A 1 217 ? -15.173 8.358 23.934 1.00 90.31 217 ILE A CA 1
ATOM 1810 C C . ILE A 1 217 ? -13.941 8.308 23.027 1.00 90.31 217 ILE A C 1
ATOM 1812 O O . ILE A 1 217 ? -13.042 7.500 23.236 1.00 90.31 217 ILE A O 1
ATOM 1816 N N . ILE A 1 218 ? -13.854 9.204 22.037 1.00 87.00 218 ILE A N 1
ATOM 1817 C CA . ILE A 1 218 ? -12.752 9.217 21.050 1.00 87.00 218 ILE A CA 1
ATOM 1818 C C . ILE A 1 218 ? -11.368 9.309 21.703 1.00 87.00 218 ILE A C 1
ATOM 1820 O O . ILE A 1 218 ? -10.412 8.705 21.219 1.00 87.00 218 ILE A O 1
ATOM 1824 N N . LYS A 1 219 ? -11.244 10.015 22.832 1.00 87.38 219 LYS A N 1
ATOM 1825 C CA . LYS A 1 219 ? -9.983 10.099 23.583 1.00 87.38 219 LYS A CA 1
ATOM 1826 C C . LYS A 1 219 ? -9.458 8.727 24.019 1.00 87.38 219 LYS A C 1
ATOM 1828 O O . LYS A 1 219 ? -8.243 8.558 24.102 1.00 87.38 219 LYS A O 1
ATOM 1833 N N . ASP A 1 220 ? -10.337 7.751 24.233 1.00 90.38 220 ASP A N 1
ATOM 1834 C CA . ASP A 1 220 ? -9.956 6.411 24.681 1.00 90.38 220 ASP A CA 1
ATOM 1835 C C . ASP A 1 220 ? -9.220 5.619 23.600 1.00 90.38 220 ASP A C 1
ATOM 1837 O O . ASP A 1 220 ? -8.541 4.650 23.924 1.00 90.38 220 ASP A O 1
ATOM 1841 N N . ILE A 1 221 ? -9.234 6.071 22.339 1.00 89.69 221 ILE A N 1
ATOM 1842 C CA . ILE A 1 221 ? -8.383 5.524 21.266 1.00 89.69 221 ILE A CA 1
ATOM 1843 C C . ILE A 1 221 ? -6.897 5.597 21.633 1.00 89.69 221 ILE A C 1
ATOM 1845 O O . ILE A 1 221 ? -6.082 4.825 21.113 1.00 89.69 221 ILE A O 1
ATOM 1849 N N . ASP A 1 222 ? -6.533 6.480 22.569 1.00 87.56 222 ASP A N 1
ATOM 1850 C CA . ASP A 1 222 ? -5.187 6.545 23.117 1.00 87.56 222 ASP A CA 1
ATOM 1851 C C . ASP A 1 222 ? -4.705 5.175 23.606 1.00 87.56 222 ASP A C 1
ATOM 1853 O O . ASP A 1 222 ? -3.648 4.702 23.189 1.00 87.56 222 ASP A O 1
ATOM 1857 N N . THR A 1 223 ? -5.536 4.478 24.380 1.00 87.44 223 THR A N 1
ATOM 1858 C CA . THR A 1 223 ? -5.212 3.194 25.023 1.00 87.44 223 THR A CA 1
ATOM 1859 C C . THR A 1 223 ? -5.982 2.019 24.420 1.00 87.44 223 THR A C 1
ATOM 1861 O O . THR A 1 223 ? -5.453 0.913 24.326 1.00 87.44 223 THR A O 1
ATOM 1864 N N . GLN A 1 224 ? -7.183 2.249 23.898 1.00 88.38 224 GLN A N 1
ATOM 1865 C CA . GLN A 1 224 ? -8.029 1.241 23.266 1.00 88.38 224 GLN A CA 1
ATOM 1866 C C . GLN A 1 224 ? -7.775 1.208 21.756 1.00 88.38 224 GLN A C 1
ATOM 1868 O O . GLN A 1 224 ? -7.885 2.208 21.051 1.00 88.38 224 GLN A O 1
ATOM 1873 N N . LYS A 1 225 ? -7.382 0.046 21.231 1.00 86.69 225 LYS A N 1
ATOM 1874 C CA . LYS A 1 225 ? -7.240 -0.161 19.784 1.00 86.69 225 LYS A CA 1
ATOM 1875 C C . LYS A 1 225 ? -8.606 -0.526 19.210 1.00 86.69 225 LYS A C 1
ATOM 1877 O O . LYS A 1 225 ? -9.221 -1.457 19.722 1.00 86.69 225 LYS A O 1
ATOM 1882 N N . ILE A 1 226 ? -9.028 0.143 18.137 1.00 91.19 226 ILE A N 1
ATOM 1883 C CA . ILE A 1 226 ? -10.206 -0.292 17.381 1.00 91.19 226 ILE A CA 1
ATOM 1884 C C . ILE A 1 226 ? -9.978 -1.697 16.809 1.00 91.19 226 ILE A C 1
ATOM 1886 O O . ILE A 1 226 ? -8.858 -2.047 16.417 1.00 91.19 226 ILE A O 1
ATOM 1890 N N . ARG A 1 227 ? -11.026 -2.514 16.766 1.00 90.00 227 ARG A N 1
ATOM 1891 C CA . ARG A 1 227 ? -10.963 -3.895 16.264 1.00 90.00 227 ARG A CA 1
ATOM 1892 C C . ARG A 1 227 ? -12.061 -4.126 15.248 1.00 90.00 227 ARG A C 1
ATOM 1894 O O . ARG A 1 227 ? -13.072 -3.435 15.283 1.00 90.00 227 ARG A O 1
ATOM 1901 N N . LEU A 1 228 ? -11.851 -5.070 14.337 1.00 92.38 228 LEU A N 1
ATOM 1902 C CA . LEU A 1 228 ? -12.948 -5.561 13.511 1.00 92.38 228 LEU A CA 1
ATOM 1903 C C . LEU A 1 228 ? -13.942 -6.295 14.407 1.00 92.38 228 LEU A C 1
ATOM 1905 O O . LEU A 1 228 ? -13.520 -7.065 15.272 1.00 92.38 228 LEU A O 1
ATOM 1909 N N . ARG A 1 229 ? -15.234 -6.056 14.187 1.00 90.62 229 ARG A N 1
ATOM 1910 C CA . ARG A 1 229 ? -16.297 -6.873 14.773 1.00 90.62 229 ARG A CA 1
ATOM 1911 C C . ARG A 1 229 ? -16.181 -8.283 14.192 1.00 90.62 229 ARG A C 1
ATOM 1913 O O . ARG A 1 229 ? -15.995 -8.424 12.981 1.00 90.62 229 ARG A O 1
ATOM 1920 N N . GLY A 1 230 ? -16.194 -9.280 15.075 1.00 74.44 230 GLY A N 1
ATOM 1921 C CA . GLY A 1 230 ? -16.170 -10.701 14.711 1.00 74.44 230 GLY A CA 1
ATOM 1922 C C . GLY A 1 230 ? -17.465 -11.169 14.070 1.00 74.44 230 GLY A C 1
ATOM 1923 O O . GLY A 1 230 ? -18.509 -10.525 14.318 1.00 74.44 230 GLY A O 1
#

Organism: NCBI:txid104628

Radius of gyration: 18.71 Å; chains: 1; bounding box: 51×39×48 Å

InterPro domains:
  IPR001091 Restriction/modification DNA-methyltransferase [PR00508] (115-132)
  IPR001091 Restriction/modification DNA-methyltransferase [PR00508] (134-152)
  IPR001091 Restriction/modification DNA-methyltransferase [PR00508] (157-177)
  IPR002941 DNA methylase N-4/N-6 [PF01555] (8-173)
  IPR029063 S-adenosyl-L-methionine-dependent methyltransferase superfamily [G3DSA:3.40.50.150] (3-191)
  IPR029063 S-adenosyl-L-methionine-dependent methyltransferase superfamily [SSF53335] (10-177)

Secondary structure (DSSP, 8-state):
--EEEEEEE-HHHHHHHHHHHHTTSEEEEEEEEE------SSS----EEEEEEEEES--TT-S--EE-PPPB-TTS-BS--GGGGGGG--TT-PBP-SEE-SS-----GGGS-S-TTPPPHHHHHHHHHHH--TTPEEEETT-TTTHHHHHHHHTT-EEEE--S-HHHHHHHHHHHHH-----EETTEE-EEETTEEEEEEGGGHHHHGGGEE--SSGGGGGTPPPEE--

Foldseek 3Di:
DKDKDKDKDQPVVVVVVVVVVVVPWAWDDWAWAAAQDDCPDDDDDRGTITITMTMHDDLVPQFFFKFFAFDADPQQFGPDPCVPCLQVADQRGDTDDSYHDPQYADDDPVPDDVDPRDGALLVLLQVCQRGHDAQAEAEAADQFLNSNVLNCVLQNYHYDYHHPDPVSVVNNVVCNVPRPHHQDDPPAHFGDDPRFGGMHTPVCCVVCVVQWDTDPRSSCVRRDGIGGDD